Protein AF-A0A2P6U427-F1 (afdb_monomer)

Structure (mmCIF, N/CA/C/O backbone):
data_AF-A0A2P6U427-F1
#
_entry.id   AF-A0A2P6U427-F1
#
loop_
_atom_site.group_PDB
_atom_site.id
_atom_site.type_symbol
_atom_site.label_atom_id
_atom_site.label_alt_id
_atom_site.label_comp_id
_atom_site.label_asym_id
_atom_site.label_entity_id
_atom_site.label_seq_id
_atom_site.pdbx_PDB_ins_code
_atom_site.Cartn_x
_atom_site.Cartn_y
_atom_site.Cartn_z
_atom_site.occupancy
_atom_site.B_iso_or_equiv
_atom_site.auth_seq_id
_atom_site.auth_comp_id
_atom_site.auth_asym_id
_atom_site.auth_atom_id
_atom_site.pdbx_PDB_model_num
ATOM 1 N N . MET A 1 1 ? -8.524 10.031 5.051 1.00 82.38 1 MET A N 1
ATOM 2 C CA . MET A 1 1 ? -9.661 9.129 5.360 1.00 82.38 1 MET A CA 1
ATOM 3 C C . MET A 1 1 ? -10.370 9.543 6.639 1.00 82.38 1 MET A C 1
ATOM 5 O O . MET A 1 1 ? -11.547 9.855 6.553 1.00 82.38 1 MET A O 1
ATOM 9 N N . LEU A 1 2 ? -9.660 9.639 7.769 1.00 87.56 2 LEU A N 1
ATOM 10 C CA . LEU A 1 2 ? -10.216 10.045 9.071 1.00 87.56 2 LEU A CA 1
ATOM 11 C C . LEU A 1 2 ? -10.974 11.389 9.068 1.00 87.56 2 LEU A C 1
ATOM 13 O O . LEU A 1 2 ? -11.939 11.556 9.794 1.00 87.56 2 LEU A O 1
ATOM 17 N N . GLN A 1 3 ? -10.566 12.340 8.224 1.00 86.94 3 GLN A N 1
ATOM 18 C CA . GLN A 1 3 ? -11.195 13.666 8.116 1.00 86.94 3 GLN A CA 1
ATOM 19 C C . GLN A 1 3 ? -12.372 13.733 7.124 1.00 86.94 3 GLN A C 1
ATOM 21 O O . GLN A 1 3 ? -12.870 14.820 6.838 1.00 86.94 3 GLN A O 1
ATOM 26 N N . ARG A 1 4 ? -12.793 12.615 6.512 1.00 84.44 4 ARG A N 1
ATOM 27 C CA . ARG A 1 4 ? -13.901 12.662 5.542 1.00 84.44 4 ARG A CA 1
ATOM 28 C C . ARG A 1 4 ? -15.215 12.993 6.266 1.00 84.44 4 ARG A C 1
ATOM 30 O O . ARG A 1 4 ? -15.447 12.417 7.324 1.00 84.44 4 ARG A O 1
ATOM 37 N N . PRO A 1 5 ? -16.114 13.810 5.676 1.00 87.56 5 PRO A N 1
ATOM 38 C CA . PRO A 1 5 ? -17.392 14.163 6.306 1.00 87.56 5 PRO A CA 1
ATOM 39 C C . PRO A 1 5 ? -18.262 12.963 6.694 1.00 87.56 5 PRO A C 1
ATOM 41 O O . PRO A 1 5 ? -19.021 13.040 7.646 1.00 87.56 5 PRO A O 1
ATOM 44 N N . SER A 1 6 ? -18.138 11.848 5.970 1.00 86.56 6 SER A N 1
ATOM 45 C CA . SER A 1 6 ? -18.874 10.614 6.251 1.00 86.56 6 SER A CA 1
ATOM 46 C C . SER A 1 6 ? -18.356 9.834 7.462 1.00 86.56 6 SER A C 1
ATOM 48 O O . SER A 1 6 ? -18.943 8.804 7.761 1.00 86.56 6 SER A O 1
ATOM 50 N N . GLN A 1 7 ? -17.232 10.255 8.066 1.00 87.06 7 GLN A N 1
ATOM 51 C CA . GLN A 1 7 ? -16.579 9.620 9.221 1.00 87.06 7 GLN A CA 1
ATOM 52 C C . GLN A 1 7 ? -16.610 8.082 9.152 1.00 87.06 7 GLN A C 1
ATOM 54 O O . GLN A 1 7 ? -17.212 7.431 10.002 1.00 87.06 7 GLN A O 1
ATOM 59 N N . PRO A 1 8 ? -16.032 7.480 8.093 1.00 92.88 8 PRO A N 1
ATOM 60 C CA . PRO A 1 8 ? -16.139 6.041 7.909 1.00 92.88 8 PRO A CA 1
ATOM 61 C C . PRO A 1 8 ? -15.438 5.305 9.054 1.00 92.88 8 PRO A C 1
ATOM 63 O O . PRO A 1 8 ? -14.354 5.716 9.470 1.00 92.88 8 PRO A O 1
ATOM 66 N N . THR A 1 9 ? -16.003 4.181 9.495 1.00 92.00 9 THR A N 1
ATOM 67 C CA . THR A 1 9 ? -15.284 3.215 10.332 1.00 92.00 9 THR A CA 1
ATOM 68 C C . THR A 1 9 ? -14.063 2.710 9.570 1.00 92.00 9 THR A C 1
ATOM 70 O O . THR A 1 9 ? -14.159 2.345 8.395 1.00 92.00 9 THR A O 1
ATOM 73 N N . LEU A 1 10 ? -12.905 2.714 10.224 1.00 94.81 10 LEU A N 1
ATOM 74 C CA . LEU A 1 10 ? -11.641 2.288 9.635 1.00 94.81 10 LEU A CA 1
ATOM 75 C C . LEU A 1 10 ? -11.067 1.112 10.421 1.00 94.81 10 LEU A C 1
ATOM 77 O O . LEU A 1 10 ? -11.170 1.057 11.640 1.00 94.81 10 LEU A O 1
ATOM 81 N N . LEU A 1 11 ? -10.415 0.209 9.698 1.00 96.38 11 LEU A N 1
ATOM 82 C CA . LEU A 1 11 ? -9.612 -0.878 10.237 1.00 96.38 11 LEU A CA 1
ATOM 83 C C . LEU A 1 11 ? -8.329 -0.964 9.412 1.00 96.38 11 LEU A C 1
ATOM 85 O O . LEU A 1 11 ? -8.349 -0.803 8.188 1.00 96.38 11 LEU A O 1
ATOM 89 N N . LEU A 1 12 ? -7.209 -1.192 10.087 1.00 96.31 12 LEU A N 1
ATOM 90 C CA . LEU A 1 12 ? -5.906 -1.326 9.461 1.00 96.31 12 LEU A CA 1
ATOM 91 C C . LEU A 1 12 ? -5.550 -2.807 9.315 1.00 96.31 12 LEU A C 1
ATOM 93 O O . LEU A 1 12 ? -5.206 -3.472 10.289 1.00 96.31 12 LEU A O 1
ATOM 97 N N . LEU A 1 13 ? -5.606 -3.315 8.082 1.00 96.25 13 LEU A N 1
ATOM 98 C CA . LEU A 1 13 ? -5.106 -4.646 7.746 1.00 96.25 13 LEU A CA 1
ATOM 99 C C . LEU A 1 13 ? -3.624 -4.570 7.371 1.00 96.25 13 LEU A C 1
ATOM 101 O O . LEU A 1 13 ? -3.254 -3.993 6.347 1.00 96.25 13 LEU A O 1
ATOM 105 N N . GLN A 1 14 ? -2.782 -5.206 8.174 1.00 94.12 14 GLN A N 1
ATOM 106 C CA . GLN A 1 14 ? -1.357 -5.342 7.917 1.00 94.12 14 GLN A CA 1
ATOM 107 C C . GLN A 1 14 ? -1.090 -6.628 7.145 1.00 94.12 14 GLN A C 1
ATOM 109 O O . GLN A 1 14 ? -1.181 -7.744 7.665 1.00 94.12 14 GLN A O 1
ATOM 114 N N . TYR A 1 15 ? -0.780 -6.447 5.867 1.00 92.50 15 TYR A N 1
ATOM 115 C CA . TYR A 1 15 ? -0.395 -7.529 4.981 1.00 92.50 15 TYR A CA 1
ATOM 116 C C . TYR A 1 15 ? 1.073 -7.910 5.185 1.00 92.50 15 TYR A C 1
ATOM 118 O O . TYR A 1 15 ? 1.927 -7.039 5.344 1.00 92.50 15 TYR A O 1
ATOM 126 N N . TYR A 1 16 ? 1.363 -9.208 5.128 1.00 89.62 16 TYR A N 1
ATOM 127 C CA . TYR A 1 16 ? 2.701 -9.748 5.313 1.00 89.62 16 TYR A CA 1
ATOM 128 C C . TYR A 1 16 ? 3.166 -10.433 4.023 1.00 89.62 16 TYR A C 1
ATOM 130 O O . TYR A 1 16 ? 2.590 -11.452 3.662 1.00 89.62 16 TYR A O 1
ATOM 138 N N . PRO A 1 17 ? 4.161 -9.898 3.296 1.00 88.00 17 PRO A N 1
ATOM 139 C CA . PRO A 1 17 ? 4.656 -10.524 2.076 1.00 88.00 17 PRO A CA 1
ATOM 140 C C . PRO A 1 17 ? 5.857 -11.438 2.371 1.00 88.00 17 PRO A C 1
ATOM 142 O O . PRO A 1 17 ? 7.004 -11.000 2.273 1.00 88.00 17 PRO A O 1
ATOM 145 N N . TRP A 1 18 ? 5.609 -12.717 2.693 1.00 89.12 18 TRP A N 1
ATOM 146 C CA . TRP A 1 18 ? 6.637 -13.699 3.109 1.00 89.12 18 TRP A CA 1
ATOM 147 C C . TRP A 1 18 ? 7.922 -13.642 2.270 1.00 89.12 18 TRP A C 1
ATOM 149 O O . TRP A 1 18 ? 9.020 -13.484 2.800 1.00 89.12 18 TRP A O 1
ATOM 159 N N . MET A 1 19 ? 7.785 -13.684 0.943 1.00 86.81 19 MET A N 1
ATOM 160 C CA . MET A 1 19 ? 8.907 -13.749 -0.002 1.00 86.81 19 MET A CA 1
ATOM 161 C C . MET A 1 19 ? 9.577 -12.386 -0.284 1.00 86.81 19 MET A C 1
ATOM 163 O O . MET A 1 19 ? 10.552 -12.327 -1.043 1.00 86.81 19 MET A O 1
ATOM 167 N N . ARG A 1 20 ? 9.061 -11.291 0.297 1.00 83.12 20 ARG A N 1
ATOM 168 C CA . ARG A 1 20 ? 9.630 -9.930 0.228 1.00 83.12 20 ARG A CA 1
ATOM 169 C C . ARG A 1 20 ? 10.223 -9.410 1.527 1.00 83.12 20 ARG A C 1
ATOM 171 O O . ARG A 1 20 ? 10.813 -8.331 1.503 1.00 83.12 20 ARG A O 1
ATOM 178 N N . SER A 1 21 ? 10.112 -10.178 2.604 1.00 79.81 21 SER A N 1
ATOM 179 C CA . SER A 1 21 ? 10.850 -9.920 3.836 1.00 79.81 21 SER A CA 1
ATOM 180 C C . SER A 1 21 ? 12.358 -9.748 3.550 1.00 79.81 21 SER A C 1
ATOM 182 O O . SER A 1 21 ? 12.855 -10.080 2.471 1.00 79.81 21 SER A O 1
ATOM 184 N N . PHE A 1 22 ? 13.119 -9.173 4.481 1.00 69.94 22 PHE A N 1
ATOM 185 C CA . PHE A 1 22 ? 14.555 -8.916 4.304 1.00 69.94 22 PHE A CA 1
ATOM 186 C C . PHE A 1 22 ? 15.401 -9.702 5.306 1.00 69.94 22 PHE A C 1
ATOM 188 O O . PHE A 1 22 ? 14.977 -9.929 6.433 1.00 69.94 22 PHE A O 1
ATOM 195 N N . GLY A 1 23 ? 16.635 -10.040 4.917 1.00 69.19 23 GLY A N 1
ATOM 196 C CA . GLY A 1 23 ? 17.594 -10.731 5.784 1.00 69.19 23 GLY A CA 1
ATOM 197 C C . GLY A 1 23 ? 17.270 -12.215 5.960 1.00 69.19 23 GLY A C 1
ATOM 198 O O . GLY A 1 23 ? 16.842 -12.880 5.018 1.00 69.19 23 GLY A O 1
ATOM 199 N N . ASP A 1 24 ? 17.452 -12.715 7.178 1.00 63.75 24 ASP A N 1
ATOM 200 C CA . ASP A 1 24 ? 16.950 -14.018 7.643 1.00 63.75 24 ASP A CA 1
ATOM 201 C C . ASP A 1 24 ? 15.409 -14.110 7.593 1.00 63.75 24 ASP A C 1
ATOM 203 O O . ASP A 1 24 ? 14.839 -15.203 7.544 1.00 63.75 24 ASP A O 1
ATOM 207 N N . GLY A 1 25 ? 14.758 -12.948 7.453 1.00 61.91 25 GLY A N 1
ATOM 208 C CA . GLY A 1 25 ? 13.401 -12.734 6.959 1.00 61.91 25 GLY A CA 1
ATOM 209 C C . GLY A 1 25 ? 12.952 -13.727 5.907 1.00 61.91 25 GLY A C 1
ATOM 210 O O . GLY A 1 25 ? 11.861 -14.272 5.949 1.00 61.91 25 GLY A O 1
ATOM 211 N N . VAL A 1 26 ? 13.840 -13.996 4.969 1.00 61.84 26 VAL A N 1
ATOM 212 C CA . VAL A 1 26 ? 13.485 -14.573 3.680 1.00 61.84 26 VAL A CA 1
ATOM 213 C C . VAL A 1 26 ? 13.384 -16.086 3.699 1.00 61.84 26 VAL A C 1
ATOM 215 O O . VAL A 1 26 ? 12.665 -16.675 2.892 1.00 61.84 26 VAL A O 1
ATOM 218 N N . THR A 1 27 ? 14.116 -16.716 4.609 1.00 66.62 27 THR A N 1
ATOM 219 C CA . THR A 1 27 ? 14.093 -18.165 4.800 1.00 66.62 27 THR A CA 1
ATOM 220 C C . THR A 1 27 ? 13.243 -18.557 5.999 1.00 66.62 27 THR A C 1
ATOM 222 O O . THR A 1 27 ? 12.735 -19.672 6.023 1.00 66.62 27 THR A O 1
ATOM 225 N N . GLN A 1 28 ? 13.064 -17.657 6.972 1.00 71.38 28 GLN A N 1
ATOM 226 C CA . GLN A 1 28 ? 12.341 -17.950 8.213 1.00 71.38 28 GLN A CA 1
ATOM 227 C C . GLN A 1 28 ? 11.069 -17.121 8.417 1.00 71.38 28 GLN A C 1
ATOM 229 O O . GLN A 1 28 ? 10.328 -17.374 9.360 1.00 71.38 28 GLN A O 1
ATOM 234 N N . GLY A 1 29 ? 10.794 -16.133 7.572 1.00 64.69 29 GLY A N 1
ATOM 235 C CA . GLY A 1 29 ? 9.672 -15.210 7.739 1.00 64.69 29 GLY A CA 1
ATOM 236 C C . GLY A 1 29 ? 9.906 -14.116 8.797 1.00 64.69 29 GLY A C 1
ATOM 237 O O . GLY A 1 29 ? 8.961 -13.633 9.416 1.00 64.69 29 GLY A O 1
ATOM 238 N N . LEU A 1 30 ? 11.145 -13.728 9.083 1.00 65.81 30 LEU A N 1
ATOM 239 C CA . LEU A 1 30 ? 11.477 -12.689 10.078 1.00 65.81 30 LEU A CA 1
ATOM 240 C C . LEU A 1 30 ? 11.119 -11.247 9.639 1.00 65.81 30 LEU A C 1
ATOM 242 O O . LEU A 1 30 ? 10.946 -10.939 8.459 1.00 65.81 30 LEU A O 1
ATOM 246 N N . TYR A 1 31 ? 10.942 -10.371 10.637 1.00 63.31 31 TYR A N 1
ATOM 247 C CA . TYR A 1 31 ? 9.922 -9.304 10.628 1.00 63.31 31 TYR A CA 1
ATOM 248 C C . TYR A 1 31 ? 10.450 -7.862 10.752 1.00 63.31 31 TYR A C 1
ATOM 250 O O . TYR A 1 31 ? 9.719 -6.909 10.501 1.00 63.31 31 TYR A O 1
ATOM 258 N N . TYR A 1 32 ? 11.710 -7.655 11.123 1.00 65.00 32 TYR A N 1
ATOM 259 C CA . TYR A 1 32 ? 12.152 -6.385 11.722 1.00 65.00 32 TYR A CA 1
ATOM 260 C C . TYR A 1 32 ? 12.288 -5.179 10.767 1.00 65.00 32 TYR A C 1
ATOM 262 O O . TYR A 1 32 ? 12.902 -4.184 11.144 1.00 65.00 32 TYR A O 1
ATOM 270 N N . ARG A 1 33 ? 11.781 -5.251 9.529 1.00 64.56 33 ARG A N 1
ATOM 271 C CA . ARG A 1 33 ? 11.972 -4.200 8.510 1.00 64.56 33 ARG A CA 1
ATOM 272 C C . ARG A 1 33 ? 10.707 -3.774 7.759 1.00 64.56 33 ARG A C 1
ATOM 274 O O . ARG A 1 33 ? 10.723 -2.726 7.120 1.00 64.56 33 ARG A O 1
ATOM 281 N N . GLU A 1 34 ? 9.647 -4.576 7.780 1.00 68.38 34 GLU A N 1
ATOM 282 C CA . GLU A 1 34 ? 8.397 -4.209 7.105 1.00 68.38 34 GLU A CA 1
ATOM 283 C C . GLU A 1 34 ? 7.692 -3.083 7.876 1.00 68.38 34 GLU A C 1
ATOM 285 O O . GLU A 1 34 ? 7.813 -3.039 9.103 1.00 68.38 34 GLU A O 1
ATOM 290 N N . PRO A 1 35 ? 6.914 -2.206 7.205 1.00 78.44 35 PRO A N 1
ATOM 291 C CA . PRO A 1 35 ? 6.311 -1.024 7.826 1.00 78.44 35 PRO A CA 1
ATOM 292 C C . PRO A 1 35 ? 5.229 -1.365 8.864 1.00 78.44 35 PRO A C 1
ATOM 294 O O . PRO A 1 35 ? 4.499 -0.489 9.312 1.00 78.44 35 PRO A O 1
ATOM 297 N N . GLU A 1 36 ? 5.053 -2.638 9.215 1.00 86.69 36 GLU A N 1
ATOM 298 C CA . GLU A 1 36 ? 4.051 -3.120 10.158 1.00 86.69 36 GLU A CA 1
ATOM 299 C C . GLU A 1 36 ? 4.222 -2.480 11.542 1.00 86.69 36 GLU A C 1
ATOM 301 O O . GLU A 1 36 ? 3.229 -2.093 12.155 1.00 86.69 36 GLU A O 1
ATOM 306 N N . THR A 1 37 ? 5.458 -2.292 12.019 1.00 87.38 37 THR A N 1
ATOM 307 C CA . THR A 1 37 ? 5.698 -1.621 13.310 1.00 87.38 37 THR A CA 1
ATOM 308 C C . THR A 1 37 ? 5.213 -0.175 13.250 1.00 87.38 37 THR A C 1
ATOM 310 O O . THR A 1 37 ? 4.423 0.256 14.087 1.00 87.38 37 THR A O 1
ATOM 313 N N . GLU A 1 38 ? 5.621 0.564 12.222 1.00 89.69 38 GLU A N 1
ATOM 314 C CA . GLU A 1 38 ? 5.246 1.959 12.012 1.00 89.69 38 GLU A CA 1
ATOM 315 C C . GLU A 1 38 ? 3.735 2.109 11.810 1.00 89.69 38 GLU A C 1
ATOM 317 O O . GLU A 1 38 ? 3.115 2.999 12.388 1.00 89.69 38 GLU A O 1
ATOM 322 N N . MET A 1 39 ? 3.121 1.214 11.036 1.00 91.81 39 MET A N 1
ATOM 323 C CA . MET A 1 39 ? 1.678 1.192 10.814 1.00 91.81 39 MET A CA 1
ATOM 324 C C . MET A 1 39 ? 0.909 0.823 12.089 1.00 91.81 39 MET A C 1
ATOM 326 O O . MET A 1 39 ? -0.161 1.377 12.318 1.00 91.81 39 MET A O 1
ATOM 330 N N . THR A 1 40 ? 1.442 -0.053 12.947 1.00 93.56 40 THR A N 1
ATOM 331 C CA . THR A 1 40 ? 0.846 -0.357 14.261 1.00 93.56 40 THR A CA 1
ATOM 332 C C . THR A 1 40 ? 0.857 0.877 15.152 1.00 93.56 40 THR A C 1
ATOM 334 O O . THR A 1 40 ? -0.163 1.202 15.751 1.00 93.56 40 THR A O 1
ATOM 337 N N . VAL A 1 41 ? 1.980 1.600 15.194 1.00 94.81 41 VAL A N 1
ATOM 338 C CA . VAL A 1 41 ? 2.099 2.847 15.961 1.00 94.81 41 VAL A CA 1
ATOM 339 C C . VAL A 1 41 ? 1.120 3.903 15.441 1.00 94.81 41 VAL A C 1
ATOM 341 O O . VAL A 1 41 ? 0.445 4.547 16.239 1.00 94.81 41 VAL A O 1
ATOM 344 N N . ILE A 1 42 ? 0.973 4.043 14.118 1.00 94.00 42 ILE A N 1
ATOM 345 C CA . ILE A 1 42 ? -0.050 4.918 13.517 1.00 94.00 42 ILE A CA 1
ATOM 346 C C . ILE A 1 42 ? -1.455 4.485 13.939 1.00 94.00 42 ILE A C 1
ATOM 348 O O . ILE A 1 42 ? -2.268 5.335 14.294 1.00 94.00 42 ILE A O 1
ATOM 352 N N . GLY A 1 43 ? -1.741 3.181 13.900 1.00 95.31 43 GLY A N 1
ATOM 353 C CA . GLY A 1 43 ? -3.027 2.636 14.322 1.00 95.31 43 GLY A CA 1
ATOM 354 C C . GLY A 1 43 ? -3.343 3.002 15.769 1.00 95.31 43 GLY A C 1
ATOM 355 O O . GLY A 1 43 ? -4.376 3.602 16.028 1.00 95.31 43 GLY A O 1
ATOM 356 N N . GLN A 1 44 ? -2.407 2.762 16.686 1.00 95.75 44 GLN A N 1
ATOM 357 C CA . GLN A 1 44 ? -2.539 3.127 18.099 1.00 95.75 44 GLN A CA 1
ATOM 358 C C . GLN A 1 44 ? -2.716 4.635 18.307 1.00 95.75 44 GLN A C 1
ATOM 360 O O . GLN A 1 44 ? -3.544 5.055 19.107 1.00 95.75 44 GLN A O 1
ATOM 365 N N . TYR A 1 45 ? -1.958 5.461 17.581 1.00 95.69 45 TYR A N 1
ATOM 366 C CA . TYR A 1 45 ? -2.024 6.916 17.715 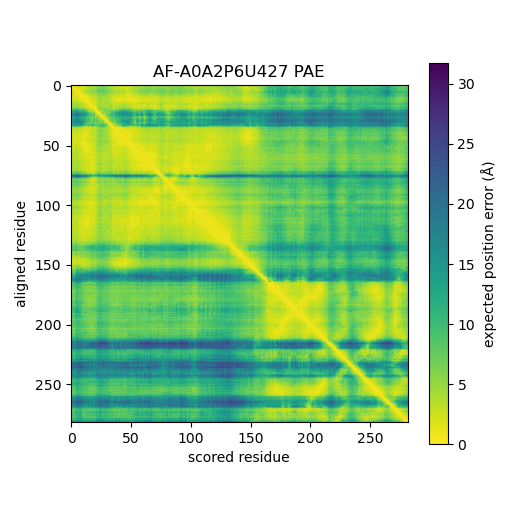1.00 95.69 45 TYR A CA 1
ATOM 367 C C . TYR A 1 45 ? -3.398 7.489 17.336 1.00 95.69 45 TYR A C 1
ATOM 369 O O . TYR A 1 45 ? -3.854 8.451 17.949 1.00 95.69 45 TYR A O 1
ATOM 377 N N . TYR A 1 46 ? -4.050 6.907 16.327 1.00 94.94 46 TYR A N 1
ATOM 378 C CA . TYR A 1 46 ? -5.378 7.315 15.858 1.00 94.94 46 TYR A CA 1
ATOM 379 C C . TYR A 1 46 ? -6.517 6.436 16.389 1.00 94.94 46 TYR A C 1
ATOM 381 O O . TYR A 1 46 ? -7.627 6.537 15.870 1.00 94.94 46 TYR A O 1
ATOM 389 N N . ASP A 1 47 ? -6.237 5.591 17.384 1.00 93.50 47 ASP A N 1
ATOM 390 C CA . ASP A 1 47 ? -7.187 4.648 17.985 1.00 93.50 47 ASP A CA 1
ATOM 391 C C . ASP A 1 47 ? -7.921 3.771 16.950 1.00 93.50 47 ASP A C 1
ATOM 393 O O . ASP A 1 47 ? -9.139 3.606 16.948 1.00 93.50 47 ASP A O 1
ATOM 397 N N . LEU A 1 48 ? -7.158 3.246 15.990 1.00 95.50 48 LEU A N 1
ATOM 398 C CA . LEU A 1 48 ? -7.654 2.370 14.937 1.00 95.50 48 LEU A CA 1
ATOM 399 C C . LEU A 1 48 ? -7.439 0.901 15.306 1.00 95.50 48 LEU A C 1
ATOM 401 O O . LEU A 1 48 ? -6.309 0.523 15.632 1.00 95.50 48 LEU A O 1
ATOM 405 N N . PRO A 1 49 ? -8.454 0.036 15.130 1.00 96.12 49 PRO A N 1
ATOM 406 C CA . PRO A 1 49 ? -8.259 -1.404 15.164 1.00 96.12 49 PRO A CA 1
ATOM 407 C C . PRO A 1 49 ? -7.224 -1.836 14.121 1.00 96.12 49 PRO A C 1
ATOM 409 O O . PRO A 1 49 ? -7.318 -1.480 12.940 1.00 96.12 49 PRO A O 1
ATOM 412 N N . VAL A 1 50 ? -6.244 -2.626 14.556 1.00 96.81 50 VAL A N 1
ATOM 413 C CA . VAL A 1 50 ? -5.176 -3.163 13.708 1.00 96.81 50 VAL A CA 1
ATOM 414 C C . VAL A 1 50 ? -5.224 -4.681 13.747 1.00 96.81 50 VAL A C 1
ATOM 416 O O . VAL A 1 50 ? -5.197 -5.280 14.819 1.00 96.81 50 VAL A O 1
ATOM 419 N N . VAL A 1 51 ? -5.242 -5.307 12.575 1.00 97.00 51 VAL A N 1
ATOM 420 C CA . VAL A 1 51 ? -5.110 -6.759 12.435 1.00 97.00 51 VAL A CA 1
ATOM 421 C C . VAL A 1 51 ? -3.935 -7.093 11.532 1.00 97.00 51 VAL A C 1
ATOM 423 O O . VAL A 1 51 ? -3.673 -6.395 10.552 1.00 97.00 51 VAL A O 1
ATOM 426 N N . SER A 1 52 ? -3.221 -8.170 11.853 1.00 94.94 52 SER A N 1
ATOM 427 C CA . SER A 1 52 ? -1.981 -8.543 11.173 1.00 94.94 52 SER A CA 1
ATOM 428 C C . SER A 1 52 ? -2.033 -9.972 10.657 1.00 94.94 52 SER A C 1
ATOM 430 O O . SER A 1 52 ? -2.214 -10.919 11.426 1.00 94.94 52 SER A O 1
ATOM 432 N N . VAL A 1 53 ? -1.823 -10.131 9.345 1.00 94.50 53 VAL A N 1
ATOM 433 C CA . VAL A 1 53 ? -1.679 -11.450 8.709 1.00 94.50 53 VAL A CA 1
ATOM 434 C C . VAL A 1 53 ? -0.516 -12.204 9.337 1.00 94.50 53 VAL A C 1
ATOM 436 O O . VAL A 1 53 ? -0.613 -13.405 9.565 1.00 94.50 53 VAL A O 1
ATOM 439 N N . ARG A 1 54 ? 0.573 -11.507 9.675 1.00 90.31 54 ARG A N 1
ATOM 440 C CA . ARG A 1 54 ? 1.715 -12.120 10.349 1.00 90.31 54 ARG A CA 1
ATOM 441 C C . ARG A 1 54 ? 1.306 -12.669 11.712 1.00 90.31 54 ARG A C 1
ATOM 443 O O . ARG A 1 54 ? 1.547 -13.840 11.982 1.00 90.31 54 ARG A O 1
ATOM 450 N N . ALA A 1 55 ? 0.670 -11.855 12.553 1.00 92.19 55 ALA A N 1
ATOM 451 C CA . ALA A 1 55 ? 0.258 -12.297 13.884 1.00 92.19 55 ALA A CA 1
ATOM 452 C C . ALA A 1 55 ? -0.691 -13.509 13.824 1.00 92.19 55 ALA A C 1
ATOM 454 O O . ALA A 1 55 ? -0.558 -14.430 14.627 1.00 92.19 55 ALA A O 1
ATOM 455 N N . ALA A 1 56 ? -1.602 -13.529 12.848 1.00 95.31 56 ALA A N 1
ATOM 456 C CA . ALA A 1 56 ? -2.602 -14.582 12.706 1.00 95.31 56 ALA A CA 1
ATOM 457 C C . ALA A 1 56 ? -2.074 -15.863 12.035 1.00 95.31 56 ALA A C 1
ATOM 459 O O . ALA A 1 56 ? -2.442 -16.964 12.434 1.00 95.31 56 ALA A O 1
ATOM 460 N N . ALA A 1 57 ? -1.230 -15.737 11.008 1.00 94.81 57 ALA A N 1
ATOM 461 C CA . ALA A 1 57 ? -0.943 -16.829 10.078 1.00 94.81 57 ALA A CA 1
ATOM 462 C C . ALA A 1 57 ? 0.542 -17.197 9.961 1.00 94.81 57 ALA A C 1
ATOM 464 O O . ALA A 1 57 ? 0.844 -18.243 9.392 1.00 94.81 57 ALA A O 1
ATOM 465 N N . TRP A 1 58 ? 1.480 -16.412 10.510 1.00 92.00 58 TRP A N 1
ATOM 466 C CA . TRP A 1 58 ? 2.918 -16.666 10.331 1.00 92.00 58 TRP A CA 1
ATOM 467 C C . TRP A 1 58 ? 3.330 -18.074 10.757 1.00 92.00 58 TRP A C 1
ATOM 469 O O . TRP A 1 58 ? 4.040 -18.744 10.017 1.00 92.00 58 TRP A O 1
ATOM 479 N N . ARG A 1 59 ? 2.845 -18.555 11.911 1.00 92.94 59 ARG A N 1
ATOM 480 C CA . ARG A 1 59 ? 3.180 -19.904 12.399 1.00 92.94 59 ARG A CA 1
ATOM 481 C C . ARG A 1 59 ? 2.675 -20.984 11.444 1.00 92.94 59 ARG A C 1
ATOM 483 O O . ARG A 1 59 ? 3.379 -21.949 11.200 1.00 92.94 59 ARG A O 1
ATOM 490 N N . LEU A 1 60 ? 1.484 -20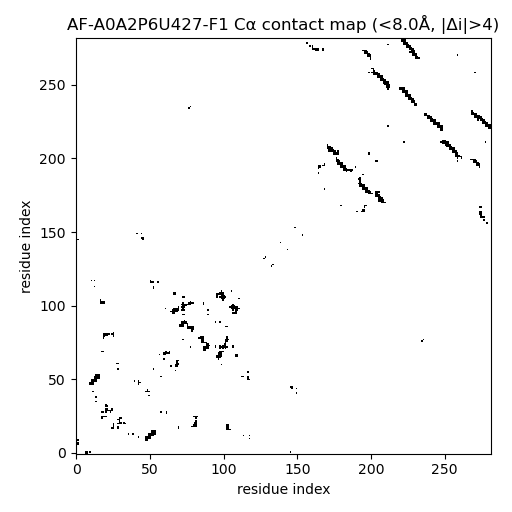.799 10.878 1.00 95.88 60 LEU A N 1
ATOM 491 C CA . LEU A 1 60 ? 0.903 -21.736 9.916 1.00 95.88 60 LEU A CA 1
ATOM 492 C C . LEU A 1 60 ? 1.708 -21.758 8.611 1.00 95.88 60 LEU A C 1
ATOM 494 O O . LEU A 1 60 ? 1.941 -22.828 8.056 1.00 95.88 60 LEU A O 1
ATOM 498 N N . MET A 1 61 ? 2.174 -20.588 8.159 1.00 94.38 61 MET A N 1
ATOM 499 C CA . MET A 1 61 ? 3.057 -20.485 6.994 1.00 94.38 61 MET A CA 1
ATOM 500 C C . MET A 1 61 ? 4.422 -21.123 7.254 1.00 94.38 61 MET A C 1
ATOM 502 O O . MET A 1 61 ? 4.921 -21.862 6.410 1.00 94.38 61 MET A O 1
ATOM 506 N N . HIS A 1 62 ? 5.004 -20.862 8.427 1.00 92.06 62 HIS A N 1
ATOM 507 C CA . HIS A 1 62 ? 6.303 -21.391 8.837 1.00 92.06 62 HIS A CA 1
ATOM 508 C C . HIS A 1 62 ? 6.306 -22.923 8.909 1.00 92.06 62 HIS A C 1
ATOM 510 O O . HIS A 1 62 ? 7.238 -23.555 8.426 1.00 92.06 62 HIS A O 1
ATOM 516 N N . GLU A 1 63 ? 5.239 -23.516 9.448 1.00 95.06 63 GLU A N 1
ATOM 517 C CA . GLU A 1 63 ? 5.072 -24.973 9.540 1.00 95.06 63 GLU A CA 1
ATOM 518 C C . GLU A 1 63 ? 4.580 -25.617 8.227 1.00 95.06 63 GLU A C 1
ATOM 520 O O . GLU A 1 63 ? 4.408 -26.832 8.159 1.00 95.06 63 GLU A O 1
ATOM 525 N N . GLY A 1 64 ? 4.328 -24.829 7.173 1.00 95.00 64 GLY A N 1
ATOM 526 C CA . GLY A 1 64 ? 3.901 -25.347 5.870 1.00 95.00 64 GLY A CA 1
ATOM 527 C C . GLY A 1 64 ? 2.522 -26.017 5.880 1.00 95.00 64 GLY A C 1
ATOM 528 O O . GLY A 1 64 ? 2.298 -26.972 5.134 1.00 95.00 64 GLY A O 1
ATOM 529 N N . ILE A 1 65 ? 1.599 -25.532 6.716 1.00 97.69 65 ILE A N 1
ATOM 530 C CA . ILE A 1 65 ? 0.229 -26.055 6.799 1.00 97.69 65 ILE A CA 1
ATOM 531 C C . ILE A 1 65 ? -0.501 -25.833 5.468 1.00 97.69 65 ILE A C 1
ATOM 533 O O . ILE A 1 65 ? -0.375 -24.772 4.852 1.00 97.69 65 ILE A O 1
ATOM 537 N N . ASP A 1 66 ? -1.289 -26.816 5.025 1.00 96.56 66 ASP A N 1
ATOM 538 C CA . ASP A 1 66 ? -2.105 -26.699 3.812 1.00 96.56 66 ASP A CA 1
ATOM 539 C C . ASP A 1 66 ? -3.011 -25.455 3.866 1.00 96.56 66 ASP A C 1
ATOM 541 O O . ASP A 1 66 ? -3.683 -25.183 4.861 1.00 96.56 66 ASP A O 1
ATOM 545 N N . GLY A 1 67 ? -2.997 -24.673 2.786 1.00 94.81 67 GLY A N 1
ATOM 546 C CA . GLY A 1 67 ? -3.665 -23.370 2.674 1.00 94.81 67 GLY A CA 1
ATOM 547 C C . GLY A 1 67 ? -2.798 -22.190 3.127 1.00 94.81 67 GLY A C 1
ATOM 548 O O . GLY A 1 67 ? -3.100 -21.040 2.806 1.00 94.81 67 GLY A O 1
ATOM 549 N N . PHE A 1 68 ? -1.696 -22.465 3.828 1.00 96.69 68 PHE A N 1
ATOM 550 C CA . PHE A 1 68 ? -0.758 -21.474 4.350 1.00 96.69 68 PHE A CA 1
ATOM 551 C C . PHE A 1 68 ? 0.664 -21.638 3.806 1.00 96.69 68 PHE A C 1
ATOM 553 O O . PHE A 1 68 ? 1.520 -20.818 4.130 1.00 96.69 68 PHE A O 1
ATOM 560 N N . LYS A 1 69 ? 0.944 -22.635 2.957 1.00 95.75 69 LYS A N 1
ATOM 561 C CA . LYS A 1 69 ? 2.288 -22.831 2.394 1.00 95.75 69 LYS A CA 1
ATOM 562 C C . LYS A 1 69 ? 2.776 -21.564 1.688 1.00 95.75 69 LYS A C 1
ATOM 564 O O . LYS A 1 69 ? 2.018 -20.887 0.988 1.00 95.75 69 LYS A O 1
ATOM 569 N N . ALA A 1 70 ? 4.052 -21.244 1.876 1.00 93.81 70 ALA A N 1
ATOM 570 C CA . ALA A 1 70 ? 4.669 -20.006 1.394 1.00 93.81 70 ALA A CA 1
ATOM 571 C C . ALA A 1 70 ? 6.004 -20.241 0.664 1.00 93.81 70 ALA A C 1
ATOM 573 O O . ALA A 1 70 ? 6.735 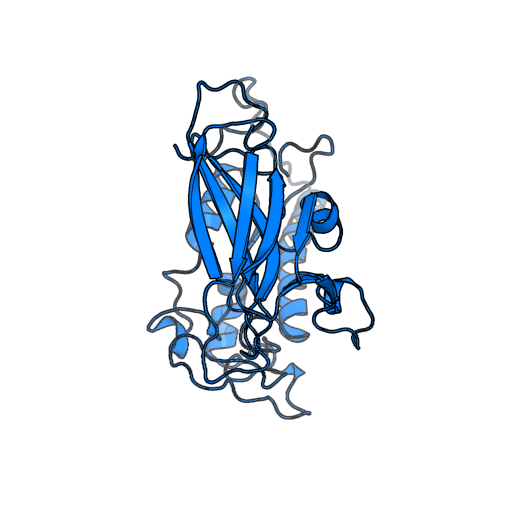-19.293 0.387 1.00 93.81 70 ALA A O 1
ATOM 574 N N . ASP A 1 71 ? 6.336 -21.495 0.356 1.00 92.31 71 ASP A N 1
ATOM 575 C CA . ASP A 1 71 ? 7.540 -21.901 -0.377 1.00 92.31 71 ASP A CA 1
ATOM 576 C C . ASP A 1 71 ? 7.351 -21.894 -1.905 1.00 92.31 71 ASP A C 1
ATOM 578 O O . ASP A 1 71 ? 8.333 -21.784 -2.640 1.00 92.31 71 ASP A O 1
ATOM 582 N N . LYS A 1 72 ? 6.102 -21.934 -2.390 1.00 94.12 72 LYS A N 1
ATOM 583 C CA . LYS A 1 72 ? 5.733 -21.782 -3.808 1.00 94.12 72 LYS A CA 1
ATOM 584 C C . LYS A 1 72 ? 4.656 -20.708 -3.982 1.00 94.12 72 LYS A C 1
ATOM 586 O O . LYS A 1 72 ? 4.010 -20.293 -3.021 1.00 94.12 72 LYS A O 1
ATOM 591 N N . GLY A 1 73 ? 4.465 -20.260 -5.221 1.00 91.31 73 GLY A N 1
ATOM 592 C CA . GLY A 1 73 ? 3.340 -19.410 -5.617 1.00 91.31 73 GLY A CA 1
ATOM 593 C C . GLY A 1 73 ? 2.429 -20.115 -6.621 1.00 91.31 73 GLY A C 1
ATOM 594 O O . GLY A 1 73 ? 2.888 -20.956 -7.396 1.00 91.31 73 GLY A O 1
ATOM 595 N N . ALA A 1 74 ? 1.147 -19.742 -6.666 1.00 88.00 74 ALA A N 1
ATOM 596 C CA . ALA A 1 74 ? 0.214 -20.252 -7.684 1.00 88.00 74 ALA A CA 1
ATOM 597 C C . ALA A 1 74 ? 0.676 -19.971 -9.135 1.00 88.00 74 ALA A C 1
ATOM 599 O O . ALA A 1 74 ? 0.329 -20.693 -10.073 1.00 88.00 74 ALA A O 1
ATOM 600 N N . HIS A 1 75 ? 1.463 -18.911 -9.332 1.00 84.19 75 HIS A N 1
ATOM 601 C CA . HIS A 1 75 ? 1.974 -18.440 -10.614 1.00 84.19 75 HIS A CA 1
ATOM 602 C C . HIS A 1 75 ? 3.497 -18.201 -10.539 1.00 84.19 75 HIS A C 1
ATOM 604 O O . HIS A 1 75 ? 4.001 -17.567 -9.613 1.00 84.19 75 HIS A O 1
ATOM 610 N N . SER A 1 76 ? 4.248 -18.664 -11.548 1.00 65.50 76 SER A N 1
ATOM 611 C CA . SER A 1 76 ? 5.729 -18.668 -11.608 1.00 65.50 76 SER A CA 1
ATOM 612 C C . SER A 1 76 ? 6.385 -17.330 -11.964 1.00 65.50 76 SER A C 1
ATOM 614 O O . SER A 1 76 ? 7.427 -17.277 -12.614 1.00 65.50 76 SER A O 1
ATOM 616 N N . ILE A 1 77 ? 5.799 -16.213 -11.551 1.00 71.69 77 ILE A N 1
ATOM 617 C CA . ILE A 1 77 ? 6.266 -14.879 -11.960 1.00 71.69 77 ILE A CA 1
ATOM 618 C C . ILE A 1 77 ? 6.932 -14.110 -10.820 1.00 71.69 77 ILE A C 1
ATOM 620 O O . ILE A 1 77 ? 6.956 -12.884 -10.843 1.00 71.69 77 ILE A O 1
ATOM 624 N N . GLY A 1 78 ? 7.432 -14.828 -9.810 1.00 80.25 78 GLY A N 1
ATOM 625 C CA . GLY A 1 78 ? 7.985 -14.288 -8.572 1.00 80.25 78 GLY A CA 1
ATOM 626 C C . GLY A 1 78 ? 9.499 -14.486 -8.424 1.00 80.25 78 GLY A C 1
ATOM 627 O O . GLY A 1 78 ? 10.021 -15.562 -8.708 1.00 80.25 78 GLY A O 1
ATOM 628 N N . LEU A 1 79 ? 10.197 -13.468 -7.909 1.00 84.69 79 LEU A N 1
ATOM 629 C CA . LEU A 1 79 ? 11.520 -13.621 -7.313 1.00 84.69 79 LEU A CA 1
ATOM 630 C C . LEU A 1 79 ? 11.359 -13.533 -5.808 1.00 84.69 79 LEU A C 1
ATOM 632 O O . LEU A 1 79 ? 10.644 -12.662 -5.308 1.00 84.69 79 LEU A O 1
ATOM 636 N N . ASN A 1 80 ? 12.076 -14.388 -5.103 1.00 83.94 80 ASN A N 1
ATOM 637 C CA . ASN A 1 80 ? 12.302 -14.229 -3.686 1.00 83.94 80 ASN A CA 1
ATOM 638 C C . ASN A 1 80 ? 13.302 -13.069 -3.491 1.00 83.94 80 ASN A C 1
ATOM 640 O O . ASN A 1 80 ? 14.373 -13.033 -4.102 1.00 83.94 80 ASN A O 1
ATOM 644 N N . TRP A 1 81 ? 12.947 -12.061 -2.690 1.00 80.69 81 TRP A N 1
ATOM 645 C CA . TRP A 1 81 ? 13.731 -10.825 -2.620 1.00 80.69 81 TRP A CA 1
ATOM 646 C C . TRP A 1 81 ? 15.010 -10.931 -1.798 1.00 80.69 81 TRP A C 1
ATOM 648 O O . TRP A 1 81 ? 15.919 -10.134 -2.062 1.00 80.69 81 TRP A O 1
ATOM 658 N N . GLY A 1 82 ? 15.127 -11.880 -0.867 1.00 77.06 82 GLY A N 1
ATOM 659 C CA . GLY A 1 82 ? 16.361 -12.025 -0.089 1.00 77.06 82 GLY A CA 1
ATOM 660 C C . GLY A 1 82 ? 17.451 -12.772 -0.813 1.00 77.06 82 GLY A C 1
ATOM 661 O O . GLY A 1 82 ? 18.599 -12.352 -0.748 1.00 77.06 82 GLY A O 1
ATOM 662 N N . ASN A 1 83 ? 17.103 -13.847 -1.518 1.00 83.31 83 ASN A N 1
ATOM 663 C CA . ASN A 1 83 ? 18.092 -14.686 -2.199 1.00 83.31 83 ASN A CA 1
ATOM 664 C C . ASN A 1 83 ? 18.102 -14.499 -3.727 1.00 83.31 83 ASN A C 1
ATOM 666 O O . ASN A 1 83 ? 18.958 -15.065 -4.400 1.00 83.31 83 ASN A O 1
ATOM 670 N N . LYS A 1 84 ? 17.165 -13.713 -4.278 1.00 84.81 84 LYS A N 1
ATOM 671 C CA . LYS A 1 84 ? 16.988 -13.482 -5.722 1.00 84.81 84 LYS A CA 1
ATOM 672 C C . LYS A 1 84 ? 16.707 -14.755 -6.530 1.00 84.81 84 LYS A C 1
ATOM 674 O O . LYS A 1 84 ? 16.857 -14.732 -7.750 1.00 84.81 84 LYS A O 1
ATOM 679 N N . SER A 1 85 ? 16.282 -15.844 -5.889 1.00 87.50 85 SER A N 1
ATOM 680 C CA . SER A 1 85 ? 15.882 -17.066 -6.584 1.00 87.50 85 SER A CA 1
ATOM 681 C C . SER A 1 85 ? 14.484 -16.923 -7.177 1.00 87.50 85 SER A C 1
ATOM 683 O O . SER A 1 85 ? 13.652 -16.159 -6.683 1.00 87.50 85 SER A O 1
ATOM 685 N N . ILE A 1 86 ? 14.207 -17.692 -8.227 1.00 90.12 86 ILE A N 1
ATOM 686 C CA . ILE A 1 86 ? 12.847 -17.850 -8.749 1.00 90.12 86 ILE A CA 1
ATOM 687 C C . ILE A 1 86 ? 12.008 -18.560 -7.686 1.00 90.12 86 ILE A C 1
ATOM 689 O O . ILE A 1 86 ? 12.470 -19.517 -7.063 1.00 90.12 86 ILE A O 1
ATOM 693 N N . ILE A 1 87 ? 10.793 -18.069 -7.466 1.00 90.19 87 ILE A N 1
ATOM 694 C CA . ILE A 1 87 ? 9.805 -18.734 -6.620 1.00 90.19 87 ILE A CA 1
ATOM 695 C C . ILE A 1 87 ? 9.230 -19.907 -7.417 1.00 90.19 87 ILE A C 1
ATOM 697 O O . ILE A 1 87 ? 8.712 -19.680 -8.517 1.00 90.19 87 ILE A O 1
ATOM 701 N N . PRO A 1 88 ? 9.316 -21.148 -6.909 1.00 94.12 88 PRO A N 1
ATOM 702 C CA . PRO A 1 88 ? 8.736 -22.293 -7.592 1.00 94.12 88 PRO A CA 1
ATOM 703 C C . PRO A 1 88 ? 7.230 -22.115 -7.806 1.00 94.12 88 PRO A C 1
ATOM 705 O O . PRO A 1 88 ? 6.537 -21.491 -6.999 1.00 94.12 88 PRO A O 1
ATOM 708 N N . GLN A 1 89 ? 6.716 -22.685 -8.893 1.00 95.12 89 GLN A N 1
ATOM 709 C CA . GLN A 1 89 ? 5.278 -22.744 -9.130 1.00 95.12 89 GLN A CA 1
ATOM 710 C C . GLN A 1 89 ? 4.671 -23.931 -8.391 1.00 95.12 89 GLN A C 1
ATOM 712 O O . GLN A 1 89 ? 5.234 -25.025 -8.429 1.00 95.12 89 GLN A O 1
ATOM 717 N N . ALA A 1 90 ? 3.507 -23.732 -7.781 1.00 94.75 90 ALA A N 1
ATOM 718 C CA . ALA A 1 90 ? 2.655 -24.829 -7.348 1.00 94.75 90 ALA A CA 1
ATOM 719 C C . ALA A 1 90 ? 2.184 -25.657 -8.554 1.00 94.75 90 ALA A C 1
ATOM 721 O O . ALA A 1 90 ? 1.918 -25.110 -9.632 1.00 94.75 90 ALA A O 1
ATOM 722 N N . GLU A 1 91 ? 2.062 -26.971 -8.378 1.00 95.69 91 GLU A N 1
ATOM 723 C CA . GLU A 1 91 ? 1.423 -27.812 -9.390 1.00 95.69 91 GLU A CA 1
ATOM 724 C C . GLU A 1 91 ? -0.079 -27.494 -9.473 1.00 95.69 91 GLU A C 1
ATOM 726 O O . GLU A 1 91 ? -0.671 -26.961 -8.534 1.00 95.69 91 GLU A O 1
ATOM 731 N N . ALA A 1 92 ? -0.728 -27.828 -10.594 1.00 93.12 92 ALA A N 1
ATOM 732 C CA . ALA A 1 92 ? -2.126 -27.453 -10.834 1.00 93.12 92 ALA A CA 1
ATOM 733 C C . ALA A 1 92 ? -3.099 -27.940 -9.739 1.00 93.12 92 ALA A C 1
ATOM 735 O O . ALA A 1 92 ? -4.082 -27.261 -9.461 1.00 93.12 92 ALA A O 1
ATOM 736 N N . GLY A 1 93 ? -2.818 -29.084 -9.103 1.00 95.56 93 GLY A N 1
ATOM 737 C CA . GLY A 1 93 ? -3.613 -29.627 -7.995 1.00 95.56 93 GLY A CA 1
ATOM 738 C C . GLY A 1 93 ? -3.227 -29.108 -6.604 1.00 95.56 93 GLY A C 1
ATOM 739 O O . GLY A 1 93 ? -3.881 -29.462 -5.628 1.00 95.56 93 GLY A O 1
ATOM 740 N N . GLU A 1 94 ? -2.178 -28.292 -6.494 1.00 95.50 94 GLU A N 1
ATOM 741 C CA . GLU A 1 94 ? -1.657 -27.802 -5.213 1.00 95.50 94 GLU A CA 1
ATOM 742 C C . GLU A 1 94 ? -1.952 -26.319 -4.969 1.00 95.50 94 GLU A C 1
ATOM 744 O O . GLU A 1 94 ? -1.684 -25.832 -3.878 1.00 95.50 94 GLU A O 1
ATOM 749 N N . VAL A 1 95 ? -2.481 -25.581 -5.952 1.00 94.25 95 VAL A N 1
ATOM 750 C CA . VAL A 1 95 ? -2.628 -24.112 -5.891 1.00 94.25 95 VAL A CA 1
ATOM 751 C C . VAL A 1 95 ? -3.322 -23.632 -4.611 1.00 94.25 95 VAL A C 1
ATOM 753 O O . VAL A 1 95 ? -2.853 -22.682 -3.987 1.00 94.25 95 VAL A O 1
ATOM 756 N N . ASP A 1 96 ? -4.382 -24.316 -4.181 1.00 95.31 96 ASP A N 1
ATOM 757 C CA . ASP A 1 96 ? -5.154 -23.947 -2.986 1.00 95.31 96 ASP A CA 1
ATOM 758 C C . ASP A 1 96 ? -4.427 -24.241 -1.663 1.00 95.31 96 ASP A C 1
ATOM 760 O O . ASP A 1 96 ? -4.882 -23.822 -0.600 1.00 95.31 96 ASP A O 1
ATOM 764 N N . GLN A 1 97 ? -3.286 -24.934 -1.707 1.00 96.81 97 GLN A N 1
ATOM 765 C CA . GLN A 1 97 ? -2.449 -25.186 -0.535 1.00 96.81 97 GLN A CA 1
ATOM 766 C C . GLN A 1 97 ? -1.532 -24.001 -0.203 1.00 96.81 97 GLN A C 1
ATOM 768 O O . GLN A 1 97 ? -0.955 -23.975 0.886 1.00 96.81 97 GLN A O 1
ATOM 773 N N . TYR A 1 98 ? -1.382 -23.043 -1.123 1.00 96.06 98 TYR A N 1
ATOM 774 C CA . TYR A 1 98 ? -0.442 -21.934 -1.006 1.00 96.06 98 TYR A CA 1
ATOM 775 C C . TYR A 1 98 ? -1.142 -20.616 -0.682 1.00 96.06 98 TYR A C 1
ATOM 777 O O . TYR A 1 98 ? -2.171 -20.259 -1.258 1.00 96.06 98 TYR A O 1
ATOM 785 N N . PHE A 1 99 ? -0.530 -19.844 0.215 1.00 96.50 99 PHE A N 1
ATOM 786 C CA . PHE A 1 99 ? -1.058 -18.550 0.630 1.00 96.50 99 PHE A CA 1
ATOM 787 C C . PHE A 1 99 ? -0.932 -17.495 -0.478 1.00 96.50 99 PHE A C 1
ATOM 789 O O . PHE A 1 99 ? -1.809 -16.644 -0.634 1.00 96.50 99 PHE A O 1
ATOM 796 N N . TYR A 1 100 ? 0.151 -17.544 -1.261 1.00 95.19 100 TYR A N 1
ATOM 797 C CA . TYR A 1 100 ? 0.498 -16.518 -2.246 1.00 95.19 100 TYR A CA 1
ATOM 798 C C . TYR A 1 100 ? 0.285 -16.986 -3.689 1.00 95.19 100 TYR A C 1
ATOM 800 O O . TYR A 1 100 ? 0.561 -18.131 -4.051 1.00 95.19 100 TYR A O 1
ATOM 808 N N . SER A 1 101 ? -0.152 -16.070 -4.555 1.00 94.12 101 SER A N 1
ATOM 809 C CA . SER A 1 101 ? -0.204 -16.313 -5.997 1.00 94.12 101 SER A CA 1
ATOM 810 C C . SER A 1 101 ? 1.142 -16.077 -6.672 1.00 94.12 101 SER A C 1
ATOM 812 O O . SER A 1 101 ? 1.436 -16.702 -7.680 1.00 94.12 101 SER A O 1
ATOM 814 N N . ASP A 1 102 ? 1.957 -15.169 -6.143 1.00 91.19 102 ASP A N 1
ATOM 815 C CA . ASP A 1 102 ? 3.313 -14.880 -6.614 1.00 91.19 102 ASP A CA 1
ATOM 816 C C . ASP A 1 102 ? 4.185 -14.402 -5.437 1.00 91.19 102 ASP A C 1
ATOM 818 O O . ASP A 1 102 ? 3.837 -14.608 -4.280 1.00 91.19 102 ASP A O 1
ATOM 822 N N . GLY A 1 103 ? 5.318 -13.747 -5.699 1.00 87.75 103 GLY A N 1
ATOM 823 C CA . GLY A 1 103 ? 6.205 -13.259 -4.636 1.00 87.75 103 GLY A CA 1
ATOM 824 C C . GLY A 1 103 ? 5.668 -12.122 -3.769 1.00 87.75 103 GLY A C 1
ATOM 825 O O . GLY A 1 103 ? 6.379 -11.676 -2.874 1.00 87.75 103 GLY A O 1
ATOM 826 N N . LEU A 1 104 ? 4.481 -11.586 -4.053 1.00 88.81 104 LEU A N 1
ATOM 827 C CA . LEU A 1 104 ? 3.892 -10.474 -3.314 1.00 88.81 104 LEU A CA 1
ATOM 828 C C . LEU A 1 104 ? 2.406 -10.660 -3.046 1.00 88.81 104 LEU A C 1
ATOM 830 O O . LEU A 1 104 ? 1.962 -10.246 -1.988 1.00 88.81 104 LEU A O 1
ATOM 834 N N . HIS A 1 105 ? 1.625 -11.169 -3.989 1.00 92.62 105 HIS A N 1
ATOM 835 C CA . HIS A 1 105 ? 0.169 -11.103 -3.933 1.00 92.62 105 HIS A CA 1
ATOM 836 C C . HIS A 1 105 ? -0.425 -12.350 -3.271 1.00 92.62 105 HIS A C 1
ATOM 838 O O . HIS A 1 105 ? 0.080 -13.455 -3.496 1.00 92.62 105 HIS A O 1
ATOM 844 N N . PRO A 1 106 ? -1.502 -12.204 -2.480 1.00 95.19 106 PRO A N 1
ATOM 845 C CA . PRO A 1 106 ? -2.202 -13.352 -1.932 1.00 95.19 106 PRO A CA 1
ATOM 846 C C . PRO A 1 106 ? -2.886 -14.132 -3.062 1.00 95.19 106 PRO A C 1
ATOM 848 O O . PRO A 1 106 ? -3.451 -13.548 -3.989 1.00 95.19 106 PRO A O 1
ATOM 851 N N . GLY A 1 107 ? -2.844 -15.458 -2.972 1.00 93.56 107 GLY A N 1
ATOM 852 C CA . GLY A 1 107 ? -3.693 -16.337 -3.767 1.00 93.56 107 GLY A CA 1
ATOM 853 C C . GLY A 1 107 ? -5.125 -16.364 -3.226 1.00 93.56 107 GLY A C 1
ATOM 854 O O . GLY A 1 107 ? -5.437 -15.657 -2.263 1.00 93.56 107 GLY A O 1
ATOM 855 N N . PRO A 1 108 ? -6.013 -17.193 -3.800 1.00 91.50 108 PRO A N 1
ATOM 856 C CA . PRO A 1 108 ? -7.383 -17.343 -3.309 1.00 91.50 108 PRO A CA 1
ATOM 857 C C . PRO A 1 108 ? -7.454 -17.691 -1.811 1.00 91.50 108 PRO A C 1
ATOM 859 O O . PRO A 1 108 ? -8.218 -17.065 -1.074 1.00 91.50 108 PRO A O 1
ATOM 862 N N . GLY A 1 109 ? -6.608 -18.620 -1.346 1.00 91.88 109 GLY A N 1
ATOM 863 C CA . GLY A 1 109 ? -6.501 -18.993 0.069 1.00 91.88 109 GLY A CA 1
ATOM 864 C C . GLY A 1 109 ? -6.046 -17.832 0.958 1.00 91.88 109 GLY A C 1
ATOM 865 O O . GLY A 1 109 ? -6.712 -17.507 1.939 1.00 91.88 109 GLY A O 1
ATOM 866 N N . GLY A 1 110 ? -4.976 -17.128 0.576 1.00 95.50 110 GLY A N 1
ATOM 867 C CA . GLY A 1 110 ? -4.503 -15.963 1.327 1.00 95.50 110 GLY A CA 1
ATOM 868 C C . GLY A 1 110 ? -5.514 -14.814 1.370 1.00 95.50 110 GLY A C 1
ATOM 869 O O . GLY A 1 110 ? -5.707 -14.195 2.416 1.00 95.50 110 GLY A O 1
ATOM 870 N N . ALA A 1 111 ? -6.225 -14.564 0.266 1.00 96.00 111 ALA A N 1
ATOM 871 C CA . ALA A 1 111 ? -7.283 -13.558 0.211 1.00 96.00 111 ALA A CA 1
ATOM 872 C C . ALA A 1 111 ? -8.444 -13.905 1.154 1.00 96.00 111 ALA A C 1
ATOM 874 O O . ALA A 1 111 ? -8.974 -13.019 1.827 1.00 96.00 111 ALA A O 1
ATOM 875 N N . ARG A 1 112 ? -8.802 -15.192 1.255 1.00 95.56 112 ARG A N 1
ATOM 876 C CA . ARG A 1 112 ? -9.788 -15.679 2.223 1.00 95.56 112 ARG A CA 1
ATOM 877 C C . ARG A 1 112 ? -9.329 -15.447 3.663 1.00 95.56 112 ARG A C 1
ATOM 879 O O . ARG A 1 112 ? -10.092 -14.874 4.430 1.00 95.56 112 ARG A O 1
ATOM 886 N N . VAL A 1 113 ? -8.091 -15.808 4.011 1.00 95.56 113 VAL A N 1
ATOM 887 C CA . VAL A 1 113 ? -7.537 -15.565 5.360 1.00 95.56 113 VAL A CA 1
ATOM 888 C C . VAL A 1 113 ? -7.571 -14.076 5.710 1.00 95.56 113 VAL A C 1
ATOM 890 O O . VAL A 1 113 ? -7.969 -13.702 6.809 1.00 95.56 113 VAL A O 1
ATOM 893 N N . MET A 1 114 ? -7.196 -13.205 4.770 1.00 97.50 114 MET A N 1
ATOM 894 C CA . MET A 1 114 ? -7.263 -11.753 4.966 1.00 97.50 114 MET A CA 1
ATOM 895 C C . MET A 1 114 ? -8.699 -11.264 5.192 1.00 97.50 114 MET A C 1
ATOM 897 O O . MET A 1 114 ? -8.920 -10.400 6.038 1.00 97.50 114 MET A O 1
ATOM 901 N N . ALA A 1 115 ? -9.672 -11.805 4.456 1.00 97.44 115 ALA A N 1
ATOM 902 C CA . ALA A 1 115 ? -11.081 -11.477 4.645 1.00 97.44 115 ALA A CA 1
ATOM 903 C C . ALA A 1 115 ? -11.592 -11.934 6.020 1.00 97.44 115 ALA A C 1
ATOM 905 O O . ALA A 1 115 ? -12.188 -11.134 6.736 1.00 97.44 115 ALA A O 1
ATOM 906 N N . GLU A 1 116 ? -11.307 -13.177 6.415 1.00 97.19 116 GLU A N 1
ATOM 907 C CA . GLU A 1 116 ? -11.664 -13.720 7.732 1.00 97.19 116 GLU A CA 1
ATOM 908 C C . GLU A 1 116 ? -11.057 -12.875 8.863 1.00 97.19 116 GLU A C 1
ATOM 910 O O . GLU A 1 116 ? -11.755 -12.503 9.806 1.00 97.19 116 GLU A O 1
ATOM 915 N N . LEU A 1 117 ? -9.792 -12.471 8.720 1.00 97.00 117 LEU A N 1
ATOM 916 C CA . LEU A 1 117 ? -9.102 -11.621 9.685 1.00 97.00 117 LEU A CA 1
ATOM 917 C C . LEU A 1 117 ? -9.734 -10.223 9.823 1.00 97.00 117 LEU A C 1
ATOM 919 O O . LEU A 1 117 ? -9.776 -9.686 10.925 1.00 97.00 117 LEU A O 1
ATOM 923 N N . MET A 1 118 ? -10.232 -9.628 8.734 1.00 96.69 118 MET A N 1
ATOM 924 C CA . MET A 1 118 ? -10.949 -8.343 8.792 1.00 96.69 118 MET A CA 1
ATOM 925 C C . MET A 1 118 ? -12.364 -8.477 9.363 1.00 96.69 118 MET A C 1
ATOM 927 O O . MET A 1 118 ? -12.849 -7.553 10.013 1.00 96.69 118 MET A O 1
ATOM 931 N N . ILE A 1 119 ? -13.036 -9.602 9.106 1.00 97.19 119 ILE A N 1
ATOM 932 C CA . ILE A 1 119 ? -14.389 -9.868 9.607 1.00 97.19 119 ILE A CA 1
ATOM 933 C C . ILE A 1 119 ? -14.364 -10.135 11.113 1.00 97.19 119 ILE A C 1
ATOM 935 O O . ILE A 1 119 ? -15.297 -9.745 11.808 1.00 97.19 119 ILE A O 1
ATOM 939 N N . HIS A 1 120 ? -13.308 -10.763 11.633 1.00 96.69 120 HIS A N 1
ATOM 940 C CA . HIS A 1 120 ? -13.266 -11.199 13.026 1.00 96.69 120 HIS A CA 1
ATOM 941 C C . HIS A 1 120 ? -13.477 -10.067 14.058 1.00 96.69 120 HIS A C 1
ATOM 943 O O . HIS A 1 120 ? -14.376 -10.221 14.881 1.00 96.69 120 HIS A O 1
ATOM 949 N N . PRO A 1 121 ? -12.783 -8.908 14.012 1.00 95.62 121 PRO A N 1
ATOM 950 C CA . PRO A 1 121 ? -13.053 -7.808 14.946 1.00 95.62 121 PRO A CA 1
ATOM 951 C C . PRO A 1 121 ? -14.483 -7.270 14.859 1.00 95.62 121 PRO A C 1
ATOM 953 O O . PRO A 1 121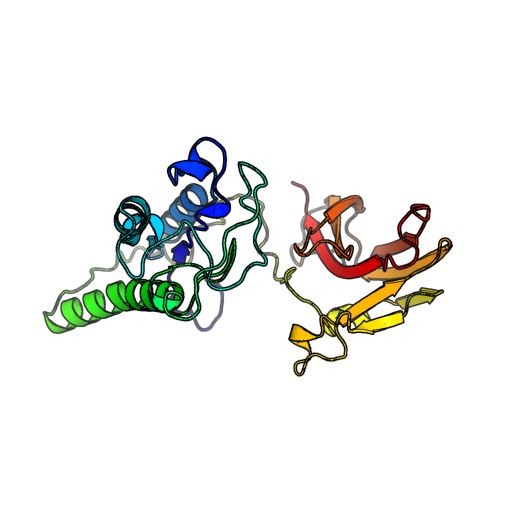 ? -15.053 -6.872 15.868 1.00 95.62 121 PRO A O 1
ATOM 956 N N . LEU A 1 122 ? -15.077 -7.274 13.660 1.00 94.31 122 LEU A N 1
ATOM 957 C CA . LEU A 1 122 ? -16.472 -6.880 13.481 1.00 94.31 122 LEU A CA 1
ATOM 958 C C . LEU A 1 122 ? -17.421 -7.898 14.123 1.00 94.31 122 LEU A C 1
ATOM 960 O O . LEU A 1 122 ? -18.379 -7.498 14.773 1.00 94.31 122 LEU A O 1
ATOM 964 N N . ALA A 1 123 ? -17.159 -9.196 13.951 1.00 96.38 123 ALA A N 1
ATOM 965 C CA . ALA A 1 123 ? -17.954 -10.251 14.571 1.00 96.38 123 ALA A CA 1
ATOM 966 C C . ALA A 1 123 ? -17.910 -10.151 16.103 1.00 96.38 123 ALA A C 1
ATOM 968 O O . ALA A 1 123 ? -18.965 -10.132 16.728 1.00 96.38 123 ALA A O 1
ATOM 969 N N . VAL A 1 124 ? -16.716 -9.975 16.681 1.00 96.50 124 VAL A N 1
ATOM 970 C CA . VAL A 1 124 ? -16.539 -9.771 18.128 1.00 96.50 124 VAL A CA 1
ATOM 971 C C . VAL A 1 124 ? -17.305 -8.537 18.605 1.00 96.50 124 VAL A C 1
ATOM 973 O O . VAL A 1 124 ? -18.078 -8.634 19.548 1.00 96.50 124 VAL A O 1
ATOM 976 N N . ALA A 1 125 ? -17.183 -7.398 17.915 1.00 93.75 125 ALA A N 1
ATOM 977 C CA . ALA A 1 125 ? -17.912 -6.185 18.292 1.00 93.75 125 ALA A CA 1
ATOM 978 C C . ALA A 1 125 ? -19.443 -6.369 18.245 1.00 93.75 125 ALA A C 1
ATOM 980 O O . ALA A 1 125 ? -20.166 -5.821 19.075 1.00 93.75 125 ALA A O 1
ATOM 981 N N . VAL A 1 126 ? -19.957 -7.141 17.281 1.00 95.19 126 VAL A N 1
ATOM 982 C CA . VAL A 1 126 ? -21.390 -7.469 17.198 1.00 95.19 126 VAL A CA 1
ATOM 983 C C . VAL A 1 126 ? -21.824 -8.356 18.367 1.00 95.19 126 VAL A C 1
ATOM 985 O O . VAL A 1 126 ? -22.886 -8.113 18.940 1.00 95.19 126 VAL A O 1
ATOM 988 N N . GLU A 1 127 ? -21.022 -9.359 18.722 1.00 97.50 127 GLU A N 1
ATOM 989 C CA . GLU A 1 127 ? -21.275 -10.243 19.866 1.00 97.50 127 GLU A CA 1
ATOM 990 C C . GLU A 1 127 ? -21.265 -9.460 21.185 1.00 97.50 127 GLU A C 1
ATOM 992 O O . GLU A 1 127 ? -22.227 -9.541 21.944 1.00 97.50 127 GLU A O 1
ATOM 997 N N . GLU A 1 128 ? -20.258 -8.613 21.409 1.00 96.38 128 GLU A N 1
ATOM 998 C CA . GLU A 1 128 ? -20.156 -7.750 22.592 1.00 96.38 128 GLU A CA 1
ATOM 999 C C . GLU A 1 128 ? -21.393 -6.851 22.750 1.00 96.38 128 GLU A C 1
ATOM 1001 O O . GLU A 1 128 ? -21.989 -6.772 23.827 1.00 96.38 128 GLU A O 1
ATOM 1006 N N . VAL A 1 129 ? -21.846 -6.215 21.665 1.00 95.19 129 VAL A N 1
ATOM 1007 C CA . VAL A 1 129 ? -23.070 -5.398 21.683 1.00 95.19 129 VAL A CA 1
ATOM 1008 C C . VAL A 1 129 ? -24.307 -6.247 21.991 1.00 95.19 129 VAL A C 1
ATOM 1010 O O . VAL A 1 129 ? -25.173 -5.807 22.751 1.00 95.19 129 VAL A O 1
ATOM 1013 N N . ALA A 1 130 ? -24.405 -7.457 21.434 1.00 96.38 130 ALA A N 1
ATOM 1014 C CA . ALA A 1 130 ? -25.516 -8.370 21.701 1.00 96.38 130 ALA A CA 1
ATOM 1015 C C . ALA A 1 130 ? -25.548 -8.849 23.164 1.00 96.38 130 ALA A C 1
ATOM 1017 O O . ALA A 1 130 ? -26.629 -9.045 23.721 1.00 96.38 130 ALA A O 1
ATOM 1018 N N . GLU A 1 131 ? -24.383 -8.976 23.801 1.00 97.94 131 GLU A N 1
ATOM 1019 C CA . GLU A 1 131 ? -24.229 -9.280 25.229 1.00 97.94 131 GLU A CA 1
ATOM 1020 C C . GLU A 1 131 ? -24.448 -8.058 26.138 1.00 97.94 131 GLU A C 1
ATOM 1022 O O . GLU A 1 131 ? -24.462 -8.174 27.365 1.00 97.94 131 GLU A O 1
ATOM 1027 N N . GLY A 1 132 ? -24.677 -6.882 25.550 1.00 96.50 132 GLY A N 1
ATOM 1028 C CA . GLY A 1 132 ? -24.947 -5.648 26.276 1.00 96.50 132 GLY A CA 1
ATOM 1029 C C . GLY A 1 132 ? -23.694 -4.933 26.771 1.00 96.50 132 GLY A C 1
ATOM 1030 O O . GLY A 1 132 ? -23.824 -4.028 27.601 1.00 96.50 132 GLY A O 1
ATOM 1031 N N . VAL A 1 133 ? -22.504 -5.283 26.264 1.00 96.31 133 VAL A N 1
ATOM 1032 C CA . VAL A 1 133 ? -21.269 -4.538 26.531 1.00 96.31 133 VAL A CA 1
ATOM 1033 C C . VAL A 1 133 ? -21.480 -3.084 26.117 1.00 96.31 133 VAL A C 1
ATOM 1035 O O . VAL A 1 133 ? -21.808 -2.775 24.971 1.00 96.31 133 VAL A O 1
ATOM 1038 N N . GLN A 1 134 ? -21.319 -2.180 27.079 1.00 91.44 134 GLN A N 1
ATOM 1039 C CA . GLN A 1 134 ? -21.354 -0.744 26.844 1.00 91.44 134 GLN A CA 1
ATOM 1040 C C . GLN A 1 134 ? -19.917 -0.240 26.768 1.00 91.44 134 GLN A C 1
ATOM 1042 O O . GLN A 1 134 ? -19.149 -0.396 27.717 1.00 91.44 134 GLN A O 1
ATOM 1047 N N . VAL A 1 135 ? -19.557 0.383 25.649 1.00 85.94 135 VAL A N 1
ATOM 1048 C CA . VAL A 1 135 ? -18.286 1.097 25.537 1.00 85.94 135 VAL A CA 1
ATOM 1049 C C . VAL A 1 135 ? -18.484 2.480 26.146 1.00 85.94 135 VAL A C 1
ATOM 1051 O O . VAL A 1 135 ? -19.164 3.331 25.573 1.00 85.94 135 VAL A O 1
ATOM 1054 N N . GLU A 1 136 ? -17.912 2.706 27.327 1.00 86.62 136 GLU A N 1
ATOM 1055 C CA . GLU A 1 136 ? -17.856 4.045 27.907 1.00 86.62 136 GLU A CA 1
ATOM 1056 C C . GLU A 1 136 ? -16.865 4.899 27.114 1.00 86.62 136 GLU A C 1
ATOM 1058 O O . GLU A 1 136 ? -15.646 4.799 27.272 1.00 86.62 136 GLU A O 1
ATOM 1063 N N . GLU A 1 137 ? -17.386 5.760 26.245 1.00 82.44 137 GLU A N 1
ATOM 1064 C CA . GLU A 1 137 ? -16.553 6.728 25.547 1.00 82.44 137 GLU A CA 1
ATOM 1065 C C . GLU A 1 137 ? -16.089 7.809 26.529 1.00 82.44 137 GLU A C 1
ATOM 1067 O O . GLU A 1 137 ? -16.886 8.433 27.239 1.00 82.44 137 GLU A O 1
ATOM 1072 N N . ARG A 1 138 ? -14.778 8.070 26.568 1.00 82.94 138 ARG A N 1
ATOM 1073 C CA . ARG A 1 138 ? -14.240 9.175 27.361 1.00 82.94 138 ARG A CA 1
ATOM 1074 C C . ARG A 1 138 ? -14.622 10.502 26.708 1.00 82.94 138 ARG A C 1
ATOM 1076 O O . ARG A 1 138 ? -13.916 11.014 25.846 1.00 82.94 138 ARG A O 1
ATOM 1083 N N . GLN A 1 139 ? -15.709 11.089 27.188 1.00 85.25 139 GLN A N 1
ATOM 1084 C CA . GLN A 1 139 ? -16.174 12.402 26.759 1.00 85.25 139 GLN A CA 1
ATOM 1085 C C . GLN A 1 139 ? -15.432 13.507 27.529 1.00 85.25 139 GLN A C 1
ATOM 1087 O O . GLN A 1 139 ? -15.797 13.861 28.648 1.00 85.25 139 GLN A O 1
ATOM 1092 N N . ASP A 1 140 ? -14.379 14.069 26.934 1.00 90.56 140 ASP A N 1
ATOM 1093 C CA . ASP A 1 140 ? -13.743 15.310 27.398 1.00 90.56 140 ASP A CA 1
ATOM 1094 C C . ASP A 1 140 ? -13.764 16.328 26.247 1.00 90.56 140 ASP A C 1
ATOM 1096 O O . ASP A 1 140 ? -13.289 16.007 25.155 1.00 90.56 140 ASP A O 1
ATOM 1100 N N . PRO A 1 141 ? -14.278 17.559 26.441 1.00 91.94 141 PRO A N 1
ATOM 1101 C CA . PRO A 1 141 ? -14.303 18.583 25.395 1.00 91.94 141 PRO A CA 1
ATOM 1102 C C . PRO A 1 141 ? -12.934 18.870 24.757 1.00 91.94 141 PRO A C 1
ATOM 1104 O O . PRO A 1 141 ? -12.870 19.292 23.606 1.00 91.94 141 PRO A O 1
ATOM 1107 N N . ARG A 1 142 ? -11.832 18.631 25.482 1.00 89.06 142 ARG A N 1
ATOM 1108 C CA . ARG A 1 142 ? -10.455 18.805 24.987 1.00 89.06 142 ARG A CA 1
ATOM 1109 C C . ARG A 1 142 ? -10.005 17.689 24.044 1.00 89.06 142 ARG A C 1
ATOM 1111 O O . ARG A 1 142 ? -9.009 17.864 23.352 1.00 89.06 142 ARG A O 1
ATOM 1118 N N . LEU A 1 143 ? -10.703 16.555 24.051 1.00 86.75 143 LEU A N 1
ATOM 1119 C CA . LEU A 1 143 ? -10.427 15.379 23.223 1.00 86.75 143 LEU A CA 1
ATOM 1120 C C . LEU A 1 143 ? -11.363 15.294 22.008 1.00 86.75 143 LEU A C 1
ATOM 1122 O O . LEU A 1 143 ? -11.371 14.289 21.309 1.00 86.75 143 LEU A O 1
ATOM 1126 N N . GLN A 1 144 ? -12.157 16.336 21.751 1.00 87.19 144 GLN A N 1
ATOM 1127 C CA . GLN A 1 144 ? -13.053 16.377 20.601 1.00 87.19 144 GLN A CA 1
ATOM 1128 C C . GLN A 1 144 ? -12.255 16.511 19.296 1.00 87.19 144 GLN A C 1
ATOM 1130 O O . GLN A 1 144 ? -11.467 17.443 19.125 1.00 87.19 144 GLN A O 1
ATOM 1135 N N . GLY A 1 145 ? -12.507 15.603 18.352 1.00 88.31 145 GLY A N 1
ATOM 1136 C CA . GLY A 1 145 ? -11.844 15.558 17.048 1.00 88.31 145 GLY A CA 1
ATOM 1137 C C . GLY A 1 145 ? -10.638 14.617 16.998 1.00 88.31 145 GLY A C 1
ATOM 1138 O O . GLY A 1 145 ? -10.387 13.833 17.904 1.00 88.31 145 GLY A O 1
ATOM 1139 N N . LEU A 1 146 ? -9.899 14.663 15.888 1.00 90.00 146 LEU A N 1
ATOM 1140 C CA . LEU A 1 146 ? -8.697 13.845 15.717 1.00 90.00 146 LEU A CA 1
ATOM 1141 C C . LEU A 1 146 ? -7.514 14.454 16.481 1.00 90.00 146 LEU A C 1
ATOM 1143 O O . LEU A 1 146 ? -7.392 15.684 16.509 1.00 90.00 146 LEU A O 1
ATOM 1147 N N . PRO A 1 147 ? -6.584 13.629 17.001 1.00 92.06 147 PRO A N 1
ATOM 1148 C CA . PRO A 1 147 ? -5.301 14.141 17.461 1.00 92.06 147 PRO A CA 1
ATOM 1149 C C . PRO A 1 147 ? -4.564 14.851 16.306 1.00 92.06 147 PRO A C 1
ATOM 1151 O O . PRO A 1 147 ? -4.866 14.611 15.125 1.00 92.06 147 PRO A O 1
ATOM 1154 N N . PRO A 1 148 ? -3.590 15.733 16.607 1.00 91.56 148 PRO A N 1
ATOM 1155 C CA . PRO A 1 148 ? -2.771 16.361 15.571 1.00 91.56 148 PRO A CA 1
ATOM 1156 C C . PRO A 1 148 ? -2.064 15.302 14.700 1.00 91.56 148 PRO A C 1
ATOM 1158 O O . PRO A 1 148 ? -2.018 14.130 15.053 1.00 91.56 148 PRO A O 1
ATOM 1161 N N . PRO A 1 149 ? -1.505 15.652 13.530 1.00 90.31 149 PRO A N 1
ATOM 1162 C CA . PRO A 1 149 ? -0.726 14.697 12.746 1.00 90.31 149 PRO A CA 1
ATOM 1163 C C . PRO A 1 149 ? 0.394 14.050 13.580 1.00 90.31 149 PRO A C 1
ATOM 1165 O O . PRO A 1 149 ? 1.224 14.773 14.130 1.00 90.31 149 PRO A O 1
ATOM 1168 N N . MET A 1 150 ? 0.444 12.710 13.638 1.00 92.19 150 MET A N 1
ATOM 1169 C CA . MET A 1 150 ? 1.464 11.968 14.402 1.00 92.19 150 MET A CA 1
ATOM 1170 C C . MET A 1 150 ? 2.884 12.361 13.987 1.00 92.19 150 MET A C 1
ATOM 1172 O O . MET A 1 150 ? 3.783 12.462 14.816 1.00 92.19 150 MET A O 1
ATOM 1176 N N . ILE A 1 151 ? 3.075 12.584 12.685 1.00 88.44 151 ILE A N 1
ATOM 1177 C CA . ILE A 1 151 ? 4.307 13.116 12.115 1.00 88.44 151 ILE A CA 1
ATOM 1178 C C . ILE A 1 151 ? 4.057 14.601 11.837 1.00 88.44 151 ILE A C 1
ATOM 1180 O O . ILE A 1 151 ? 3.322 14.927 10.893 1.00 88.44 151 ILE A O 1
ATOM 1184 N N . PRO A 1 152 ? 4.645 15.513 12.634 1.00 85.88 152 PRO A N 1
ATOM 1185 C CA . PRO A 1 152 ? 4.503 16.941 12.413 1.00 85.88 152 PRO A CA 1
ATOM 1186 C C . PRO A 1 152 ? 4.918 17.318 10.994 1.00 85.88 152 PRO A C 1
ATOM 1188 O O . PRO A 1 152 ? 5.873 16.776 10.440 1.00 85.88 152 PRO A O 1
ATOM 1191 N N . HIS A 1 153 ? 4.189 18.265 10.404 1.00 79.06 153 HIS A N 1
ATOM 1192 C CA . HIS A 1 153 ? 4.472 18.787 9.065 1.00 79.06 153 HIS A CA 1
ATOM 1193 C C . HIS A 1 153 ? 4.470 17.729 7.943 1.00 79.06 153 HIS A C 1
ATOM 1195 O O . HIS A 1 153 ? 5.059 17.946 6.889 1.00 79.06 153 HIS A O 1
ATOM 1201 N N . SER A 1 154 ? 3.792 16.596 8.133 1.00 77.44 154 SER A N 1
ATOM 1202 C CA . SER A 1 154 ? 3.497 15.647 7.058 1.00 77.44 154 SER A CA 1
ATOM 1203 C C . SER A 1 154 ? 2.084 15.920 6.530 1.00 77.44 154 SER A C 1
ATOM 1205 O O . SER A 1 154 ? 1.112 15.442 7.124 1.00 77.44 154 SER A O 1
ATOM 1207 N N . PRO A 1 155 ? 1.908 16.764 5.491 1.00 69.75 155 PRO A N 1
ATOM 1208 C CA . PRO A 1 155 ? 0.577 17.067 4.985 1.00 69.75 155 PRO A CA 1
ATOM 1209 C C . PRO A 1 155 ? -0.089 15.791 4.463 1.00 69.75 155 PRO A C 1
ATOM 1211 O O . PRO A 1 155 ? 0.558 14.960 3.826 1.00 69.75 155 PRO A O 1
ATOM 1214 N N . SER A 1 156 ? -1.399 15.657 4.686 1.00 67.81 156 SER A N 1
ATOM 1215 C CA . SER A 1 156 ? -2.200 14.620 4.033 1.00 67.81 156 SER A CA 1
ATOM 1216 C C . SER A 1 156 ? -2.166 14.865 2.528 1.00 67.81 156 SER A C 1
ATOM 1218 O O . SER A 1 156 ? -2.891 15.714 2.012 1.00 67.81 156 SER A O 1
ATOM 1220 N N . ILE A 1 157 ? -1.311 14.140 1.813 1.00 65.25 157 ILE A N 1
ATOM 1221 C CA . ILE A 1 157 ? -1.226 14.264 0.364 1.00 65.25 157 ILE A CA 1
ATOM 1222 C C . ILE A 1 157 ? -2.411 13.493 -0.214 1.00 65.25 157 ILE A C 1
ATOM 1224 O O . ILE A 1 157 ? -2.475 12.270 -0.123 1.00 65.25 157 ILE A O 1
ATOM 1228 N N . ALA A 1 158 ? -3.363 14.204 -0.818 1.00 59.34 158 ALA A N 1
ATOM 1229 C CA . ALA A 1 158 ? -4.487 13.581 -1.518 1.00 59.34 158 ALA A CA 1
ATOM 1230 C C . ALA A 1 158 ? -4.053 12.831 -2.796 1.00 59.34 158 ALA A C 1
ATOM 1232 O O . ALA A 1 158 ? -4.883 12.216 -3.460 1.00 59.34 158 ALA A O 1
ATOM 1233 N N . SER A 1 159 ? -2.767 12.872 -3.168 1.00 55.97 159 SER A N 1
ATOM 1234 C CA . SER A 1 159 ? -2.290 12.237 -4.391 1.00 55.97 159 SER A CA 1
ATOM 1235 C C . SER A 1 159 ? -2.194 10.722 -4.220 1.00 55.97 159 SER A C 1
ATOM 1237 O O . SER A 1 159 ? -1.274 10.203 -3.581 1.00 55.97 159 SER A O 1
ATOM 1239 N N . SER A 1 160 ? -3.091 9.991 -4.873 1.00 53.69 160 SER A N 1
ATOM 1240 C CA . SER A 1 160 ? -2.914 8.568 -5.133 1.00 53.69 160 SER A CA 1
ATOM 1241 C C . SER A 1 160 ? -1.813 8.378 -6.181 1.00 53.69 160 SER A C 1
ATOM 1243 O O . SER A 1 160 ? -2.076 8.282 -7.378 1.00 53.69 160 SER A O 1
ATOM 1245 N N . ALA A 1 161 ? -0.556 8.293 -5.740 1.00 54.88 161 ALA A N 1
ATOM 1246 C CA . ALA A 1 161 ? 0.587 8.017 -6.621 1.00 54.88 161 ALA A CA 1
ATOM 1247 C C . ALA A 1 161 ? 0.485 6.654 -7.339 1.00 54.88 161 ALA A C 1
ATOM 1249 O O . ALA A 1 161 ? 1.256 6.364 -8.258 1.00 54.88 161 ALA A O 1
ATOM 1250 N N . CYS A 1 162 ? -0.440 5.789 -6.909 1.00 55.69 162 CYS A N 1
ATOM 1251 C CA . CYS A 1 162 ? -0.500 4.423 -7.392 1.00 55.69 162 CYS A CA 1
ATOM 1252 C C . CYS A 1 162 ? -0.960 4.311 -8.848 1.00 55.69 162 CYS A C 1
ATOM 1254 O O . CYS A 1 162 ? -0.306 3.561 -9.558 1.00 55.69 162 CYS A O 1
ATOM 1256 N N . TYR A 1 163 ? -1.941 5.076 -9.341 1.00 61.12 163 TYR A N 1
ATOM 1257 C CA . TYR A 1 163 ? -2.368 5.006 -10.749 1.00 61.12 163 TYR A CA 1
ATOM 1258 C C . TYR A 1 163 ? -3.183 6.246 -11.145 1.00 61.12 163 TYR A C 1
ATOM 1260 O O . TYR A 1 163 ? -4.396 6.248 -10.981 1.00 61.12 163 TYR A O 1
ATOM 1268 N N . MET A 1 164 ? -2.545 7.287 -11.691 1.00 67.56 164 MET A N 1
ATOM 1269 C CA . MET A 1 164 ? -3.297 8.423 -12.255 1.00 67.56 164 MET A CA 1
ATOM 1270 C C . MET A 1 164 ? -3.881 8.112 -13.644 1.00 67.56 164 MET A C 1
ATOM 1272 O O . MET A 1 164 ? -4.787 8.806 -14.075 1.00 67.56 164 MET A O 1
ATOM 1276 N N . LEU A 1 165 ? -3.398 7.073 -14.345 1.00 79.12 165 LEU A N 1
ATOM 1277 C CA . LEU A 1 165 ? -3.894 6.612 -15.657 1.00 79.12 165 LEU A CA 1
ATOM 1278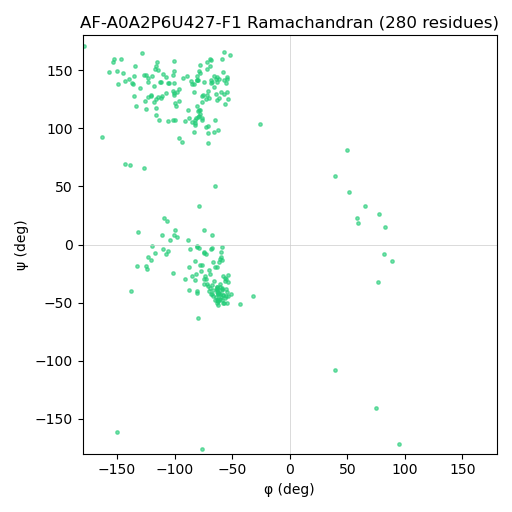 C C . LEU A 1 165 ? -4.260 7.774 -16.602 1.00 79.12 165 LEU A C 1
ATOM 1280 O O . LEU A 1 165 ? -3.371 8.449 -17.126 1.00 79.12 165 LEU A O 1
ATOM 1284 N N . GLU A 1 166 ? -5.551 8.002 -16.844 1.00 85.81 166 GLU A N 1
ATOM 1285 C CA . GLU A 1 166 ? -6.070 9.050 -17.730 1.00 85.81 166 GLU A CA 1
ATOM 1286 C C . GLU A 1 166 ? -5.984 10.453 -17.126 1.00 85.81 166 GLU A C 1
ATOM 1288 O O . GLU A 1 166 ? -5.744 11.415 -17.856 1.00 85.81 166 GLU A O 1
ATOM 1293 N N . GLU A 1 167 ? -6.054 10.583 -15.802 1.00 85.19 167 GLU A N 1
ATOM 1294 C CA . GLU A 1 167 ? -5.8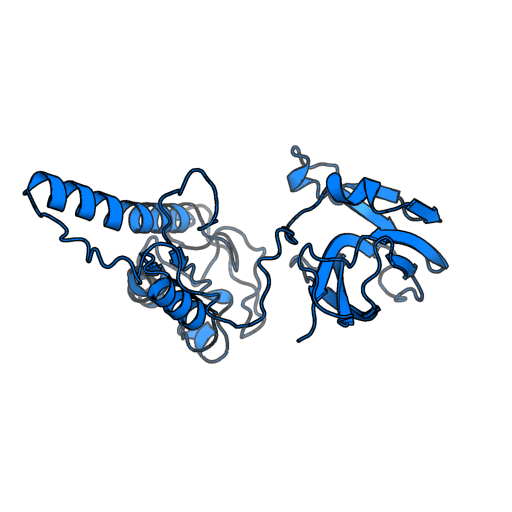88 11.851 -15.081 1.00 85.19 167 GLU A CA 1
ATOM 1295 C C . GLU A 1 167 ? -4.468 12.417 -15.224 1.00 85.19 167 GLU A C 1
ATOM 1297 O O . GLU A 1 167 ? -4.249 13.619 -15.072 1.00 85.19 167 GLU A O 1
ATOM 1302 N N . PHE A 1 168 ? -3.493 11.581 -15.600 1.00 86.75 168 PHE A N 1
ATOM 1303 C CA . PHE A 1 168 ? -2.143 12.045 -15.914 1.00 86.75 168 PHE A CA 1
ATOM 1304 C C . PHE A 1 168 ? -2.062 12.778 -17.263 1.00 86.75 168 PHE A C 1
ATOM 1306 O O . PHE A 1 168 ? -1.206 13.643 -17.457 1.00 86.75 168 PHE A O 1
ATOM 1313 N N . LYS A 1 169 ? -2.962 12.469 -18.208 1.00 91.31 169 LYS A N 1
ATOM 1314 C CA . LYS A 1 169 ? -2.982 13.067 -19.551 1.00 91.31 169 LYS A CA 1
ATOM 1315 C C . LYS A 1 169 ? -3.033 14.603 -19.535 1.00 91.31 169 LYS A C 1
ATOM 1317 O O . LYS A 1 169 ? -2.178 15.195 -20.193 1.00 91.31 169 LYS A O 1
ATOM 1322 N N . PRO A 1 170 ? -3.945 15.272 -18.797 1.00 93.25 170 PRO A N 1
ATOM 1323 C CA . PRO A 1 170 ? -4.018 16.734 -18.777 1.00 93.25 170 PRO A CA 1
ATOM 1324 C C . PRO A 1 170 ? -2.802 17.424 -18.144 1.00 93.25 170 PRO A C 1
ATOM 1326 O O . PRO A 1 170 ? -2.643 18.634 -18.343 1.00 93.25 170 PRO A O 1
ATOM 1329 N N . LEU A 1 171 ? -1.947 16.709 -17.400 1.00 91.31 171 LEU A N 1
ATOM 1330 C CA . LEU A 1 171 ? -0.718 17.287 -16.845 1.00 91.31 171 LEU A CA 1
ATOM 1331 C C . LEU A 1 171 ? 0.335 17.532 -17.930 1.00 91.31 171 LEU A C 1
ATOM 1333 O O . LEU A 1 171 ? 1.106 18.483 -17.814 1.00 91.31 171 LEU A O 1
ATOM 1337 N N . VAL A 1 172 ? 0.347 16.737 -19.004 1.00 94.25 172 VAL A N 1
ATOM 1338 C CA . VAL A 1 172 ? 1.250 16.939 -20.145 1.00 94.25 172 VAL A CA 1
ATOM 1339 C C . VAL A 1 172 ? 0.709 18.053 -21.035 1.00 94.25 172 VAL A C 1
ATOM 1341 O O . VAL A 1 172 ? -0.313 17.906 -21.700 1.00 94.25 172 VAL A O 1
ATOM 1344 N N . LYS A 1 173 ? 1.403 19.193 -21.052 1.00 96.62 173 LYS A N 1
ATOM 1345 C CA . LYS A 1 173 ? 1.019 20.365 -21.857 1.00 96.62 173 LYS A CA 1
ATOM 1346 C C . LYS A 1 173 ? 1.654 20.370 -23.238 1.00 96.62 173 LYS A C 1
ATOM 1348 O O . LYS A 1 173 ? 1.096 20.954 -24.162 1.00 96.62 173 LYS A O 1
ATOM 1353 N N . LYS A 1 174 ? 2.838 19.773 -23.363 1.00 97.25 174 LYS A N 1
ATOM 1354 C CA . LYS A 1 174 ? 3.580 19.646 -24.621 1.00 97.25 174 LYS A CA 1
ATOM 1355 C C . LYS A 1 174 ? 4.312 18.313 -24.636 1.00 97.25 174 LYS A C 1
ATOM 1357 O O . LYS A 1 174 ? 4.751 17.855 -23.585 1.00 97.25 174 LYS A O 1
ATOM 1362 N N . ALA A 1 175 ? 4.459 17.723 -25.811 1.00 97.12 175 ALA A N 1
ATOM 1363 C CA . ALA A 1 175 ? 5.234 16.510 -26.009 1.00 97.12 175 ALA A CA 1
ATOM 1364 C C . ALA A 1 175 ? 5.822 16.490 -27.422 1.00 97.12 175 ALA A C 1
ATOM 1366 O O . ALA A 1 175 ? 5.216 17.022 -28.353 1.00 97.12 175 ALA A O 1
ATOM 1367 N N . GLN A 1 176 ? 6.981 15.859 -27.565 1.00 97.25 176 GLN A N 1
ATOM 1368 C CA . GLN A 1 176 ? 7.625 15.539 -28.832 1.00 97.25 176 GLN A CA 1
ATOM 1369 C C . GLN A 1 176 ? 8.088 14.081 -28.763 1.00 97.25 176 GLN A C 1
ATOM 1371 O O . GLN A 1 176 ? 8.860 13.721 -27.878 1.00 97.25 176 GLN A O 1
ATOM 1376 N N . GLY A 1 177 ? 7.571 13.237 -29.658 1.00 95.38 177 GLY A N 1
ATOM 1377 C CA . GLY A 1 177 ? 7.845 11.792 -29.705 1.00 95.38 177 GLY A CA 1
ATOM 1378 C C . GLY A 1 177 ? 7.116 10.953 -28.647 1.00 95.38 177 GLY A C 1
ATOM 1379 O O . GLY A 1 177 ? 6.657 9.854 -28.943 1.00 95.38 177 GLY A O 1
ATOM 1380 N N . PHE A 1 178 ? 6.872 11.500 -27.451 1.00 94.81 178 PHE A N 1
ATOM 1381 C CA . PHE A 1 178 ? 6.052 10.824 -26.443 1.00 94.81 178 PHE A CA 1
ATOM 1382 C C . PHE A 1 178 ? 4.596 10.641 -26.902 1.00 94.81 178 PHE A C 1
ATOM 1384 O O . PHE A 1 178 ? 3.912 11.602 -27.258 1.00 94.81 178 PHE A O 1
ATOM 1391 N N . LEU A 1 179 ? 4.086 9.410 -26.797 1.00 95.19 179 LEU A N 1
ATOM 1392 C CA . LEU A 1 179 ? 2.707 9.042 -27.130 1.00 95.19 179 LEU A CA 1
ATOM 1393 C C . LEU A 1 179 ? 1.959 8.519 -25.904 1.00 95.19 179 LEU A C 1
ATOM 1395 O O . LEU A 1 179 ? 2.480 7.688 -25.156 1.00 95.19 179 LEU A O 1
ATOM 1399 N N . TYR A 1 180 ? 0.714 8.959 -25.724 1.00 94.06 180 TYR A N 1
ATOM 1400 C CA . TYR A 1 180 ? -0.178 8.405 -24.709 1.00 94.06 180 TYR A CA 1
ATOM 1401 C C . TYR A 1 180 ? -0.823 7.116 -25.224 1.00 94.06 180 TYR A C 1
ATOM 1403 O O . TYR A 1 180 ? -1.651 7.155 -26.134 1.00 94.06 180 TYR A O 1
ATOM 1411 N N . ARG A 1 181 ? -0.417 5.968 -24.678 1.00 92.94 181 ARG A N 1
ATOM 1412 C CA . ARG A 1 181 ? -0.833 4.642 -25.162 1.00 92.94 181 ARG A CA 1
ATOM 1413 C C . ARG A 1 181 ? -0.787 3.595 -24.046 1.00 92.94 181 ARG A C 1
ATOM 1415 O O . ARG A 1 181 ? -0.015 3.767 -23.099 1.00 92.94 181 ARG A O 1
ATOM 1422 N N . PRO A 1 182 ? -1.547 2.494 -24.155 1.00 90.94 182 PRO A N 1
ATOM 1423 C CA . PRO A 1 182 ? -1.453 1.402 -23.197 1.00 90.94 182 PRO A CA 1
ATOM 1424 C C . PRO A 1 182 ? -0.082 0.717 -23.283 1.00 90.94 182 PRO A C 1
ATOM 1426 O O . PRO A 1 182 ? 0.514 0.588 -24.355 1.00 90.94 182 PRO A O 1
ATOM 1429 N N . GLU A 1 183 ? 0.438 0.266 -22.146 1.00 84.44 183 GLU A N 1
ATOM 1430 C CA . GLU A 1 183 ? 1.570 -0.665 -22.089 1.00 84.44 183 GLU A CA 1
ATOM 1431 C C . GLU A 1 183 ? 1.164 -2.054 -22.584 1.00 84.44 183 GLU A C 1
ATOM 1433 O O . GLU A 1 183 ? 1.934 -2.720 -23.268 1.00 84.44 183 GLU A O 1
ATOM 1438 N N . ARG A 1 184 ? -0.061 -2.479 -22.258 1.00 86.06 184 ARG A N 1
ATOM 1439 C CA . ARG A 1 184 ? -0.561 -3.839 -22.476 1.00 86.06 184 ARG A CA 1
ATOM 1440 C C . ARG A 1 184 ? -1.878 -3.805 -23.259 1.00 86.06 184 ARG A C 1
ATOM 1442 O O . ARG A 1 184 ? -2.907 -4.179 -22.699 1.00 86.06 184 ARG A O 1
ATOM 1449 N N . PRO A 1 185 ? -1.876 -3.363 -24.532 1.00 91.56 185 PRO A N 1
ATOM 1450 C CA . PRO A 1 185 ? -3.098 -3.117 -25.313 1.00 91.56 185 PRO A CA 1
ATOM 1451 C C . PRO A 1 185 ? -4.040 -4.323 -25.404 1.00 91.56 185 PRO A C 1
ATOM 1453 O O . PRO A 1 185 ? -5.248 -4.146 -25.478 1.00 91.56 185 PRO A O 1
ATOM 1456 N N . ALA A 1 186 ? -3.503 -5.545 -25.354 1.00 92.62 186 ALA A N 1
ATOM 1457 C CA . ALA A 1 186 ? -4.290 -6.774 -25.425 1.00 92.62 186 ALA A CA 1
ATOM 1458 C C . ALA A 1 186 ? -5.080 -7.105 -24.138 1.00 92.62 186 ALA A C 1
ATOM 1460 O O . ALA A 1 186 ? -5.846 -8.065 -24.122 1.00 92.62 186 ALA A O 1
ATOM 1461 N N . ARG A 1 187 ? -4.885 -6.370 -23.033 1.00 89.06 187 ARG A N 1
ATOM 1462 C CA . ARG A 1 187 ? -5.641 -6.586 -21.787 1.00 89.06 187 ARG A CA 1
ATOM 1463 C C . ARG A 1 187 ? -7.032 -5.957 -21.884 1.00 89.06 187 ARG A C 1
ATOM 1465 O O . ARG A 1 187 ? -7.218 -4.948 -22.553 1.00 89.06 187 ARG A O 1
ATOM 1472 N N . THR A 1 188 ? -8.000 -6.552 -21.192 1.00 92.19 188 THR A N 1
ATOM 1473 C CA . THR A 1 188 ? -9.427 -6.222 -21.338 1.00 92.19 188 THR A CA 1
ATOM 1474 C C . THR A 1 188 ? -9.878 -4.984 -20.563 1.00 92.19 188 THR A C 1
ATOM 1476 O O . THR A 1 188 ? -10.852 -4.358 -20.962 1.00 92.19 188 THR A O 1
ATOM 1479 N N . SER A 1 189 ? -9.195 -4.602 -19.479 1.00 86.50 189 SER A N 1
ATOM 1480 C CA . SER A 1 189 ? -9.542 -3.414 -18.686 1.00 86.50 189 SER A CA 1
ATOM 1481 C C . SER A 1 189 ? -8.509 -2.299 -18.834 1.00 86.50 189 SER A C 1
ATOM 1483 O O . SER A 1 189 ? -7.310 -2.565 -18.934 1.00 86.50 189 SER A O 1
ATOM 1485 N N . VAL A 1 190 ? -8.959 -1.040 -18.778 1.00 84.00 190 VAL A N 1
ATOM 1486 C CA . VAL A 1 190 ? -8.094 0.158 -18.841 1.00 84.00 190 VAL A CA 1
ATOM 1487 C C . VAL A 1 190 ? -6.992 0.105 -17.775 1.00 84.00 190 VAL A C 1
ATOM 1489 O O . VAL A 1 190 ? -5.827 0.382 -18.060 1.00 84.00 190 VAL A O 1
ATOM 1492 N N . LEU A 1 191 ? -7.326 -0.340 -16.559 1.00 79.19 191 LEU A N 1
ATOM 1493 C CA . LEU A 1 191 ? -6.351 -0.527 -15.484 1.00 79.19 191 LEU A CA 1
ATOM 1494 C C . LEU A 1 191 ? -5.294 -1.585 -15.847 1.00 79.19 191 LEU A C 1
ATOM 1496 O O . LEU A 1 191 ? -4.097 -1.337 -15.707 1.00 79.19 191 LEU A O 1
ATOM 1500 N N . ALA A 1 192 ? -5.713 -2.747 -16.361 1.00 80.00 192 ALA A N 1
ATOM 1501 C CA . ALA A 1 192 ? -4.796 -3.823 -16.742 1.00 80.00 192 ALA A CA 1
ATOM 1502 C C . ALA A 1 192 ? -3.939 -3.476 -17.971 1.00 80.00 192 ALA A C 1
ATOM 1504 O O . ALA A 1 192 ? -2.840 -4.014 -18.126 1.00 80.00 192 ALA A O 1
ATOM 1505 N N . GLN A 1 193 ? -4.427 -2.576 -18.827 1.00 87.12 193 GLN A N 1
ATOM 1506 C CA . GLN A 1 193 ? -3.699 -2.048 -19.976 1.00 87.12 193 GLN A CA 1
ATOM 1507 C C . GLN A 1 193 ? -2.545 -1.118 -19.578 1.00 87.12 193 GLN A C 1
ATOM 1509 O O . GLN A 1 193 ? -1.618 -0.973 -20.375 1.00 87.12 193 GLN A O 1
ATOM 1514 N N . LYS A 1 194 ? -2.579 -0.532 -18.368 1.00 85.38 194 LYS A N 1
ATOM 1515 C CA . LYS A 1 194 ? -1.588 0.423 -17.838 1.00 85.38 194 LYS A CA 1
ATOM 1516 C C . LYS A 1 194 ? -1.304 1.554 -18.829 1.00 85.38 194 LYS A C 1
ATOM 1518 O O . LYS A 1 194 ? -0.343 1.515 -19.591 1.00 85.38 194 LYS A O 1
ATOM 1523 N N . TRP A 1 195 ? -2.171 2.557 -18.855 1.00 88.81 195 TRP A N 1
ATOM 1524 C CA . TRP A 1 195 ? -2.011 3.711 -19.740 1.00 88.81 195 TRP A CA 1
ATOM 1525 C C . TRP A 1 195 ? -1.016 4.736 -19.194 1.00 88.81 195 TRP A C 1
ATOM 1527 O O . TRP A 1 195 ? -0.917 4.940 -17.984 1.00 88.81 195 TRP A O 1
ATOM 1537 N N . GLY A 1 196 ? -0.275 5.382 -20.096 1.00 90.31 196 GLY A N 1
ATOM 1538 C CA . GLY A 1 196 ? 0.737 6.380 -19.752 1.00 90.31 196 GLY A CA 1
ATOM 1539 C C . GLY A 1 196 ? 1.410 6.991 -20.980 1.00 90.31 196 GLY A C 1
ATOM 1540 O O . GLY A 1 196 ? 1.222 6.539 -22.113 1.00 90.31 196 GLY A O 1
ATOM 1541 N N . TRP A 1 197 ? 2.207 8.034 -20.753 1.00 92.88 197 TRP A N 1
ATOM 1542 C CA . TRP A 1 197 ? 2.992 8.685 -21.803 1.00 92.88 197 TRP A CA 1
ATOM 1543 C C . TRP A 1 197 ? 4.291 7.937 -22.028 1.00 92.88 197 TRP A C 1
ATOM 1545 O O . TRP A 1 197 ? 4.994 7.622 -21.074 1.00 92.88 197 TRP A O 1
ATOM 1555 N N . SER A 1 198 ? 4.606 7.650 -23.284 1.00 91.94 198 SER A N 1
ATOM 1556 C CA . SER A 1 198 ? 5.688 6.734 -23.618 1.00 91.94 198 SER A CA 1
ATOM 1557 C C . SER A 1 198 ? 6.575 7.263 -24.725 1.00 91.94 198 SER A C 1
ATOM 1559 O O . SER A 1 198 ? 6.051 7.553 -25.799 1.00 91.94 198 SER A O 1
ATOM 1561 N N . GLY A 1 199 ? 7.881 7.295 -24.485 1.00 91.00 199 GLY A N 1
ATOM 1562 C CA . GLY A 1 199 ? 8.899 7.582 -25.490 1.00 91.00 199 GLY A CA 1
ATOM 1563 C C . GLY A 1 199 ? 9.799 6.370 -25.734 1.00 91.00 199 GLY A C 1
ATOM 1564 O O . GLY A 1 199 ? 9.874 5.462 -24.900 1.00 91.00 199 GLY A O 1
ATOM 1565 N N . LEU A 1 200 ? 10.422 6.333 -26.905 1.00 88.44 200 LEU A N 1
ATOM 1566 C CA . LEU A 1 200 ? 11.307 5.273 -27.379 1.00 88.44 200 LEU A CA 1
ATOM 1567 C C . LEU A 1 200 ? 12.694 5.779 -27.772 1.00 88.44 200 LEU A C 1
ATOM 1569 O O . LEU A 1 200 ? 13.597 4.959 -27.869 1.00 88.44 200 LEU A O 1
ATOM 1573 N N . GLN A 1 201 ? 12.861 7.072 -28.060 1.00 89.75 201 GLN A N 1
ATOM 1574 C CA . GLN A 1 201 ? 14.074 7.578 -28.709 1.00 89.75 201 GLN A CA 1
ATOM 1575 C C . GLN A 1 201 ? 14.721 8.724 -27.916 1.00 89.75 201 GLN A C 1
ATOM 1577 O O . GLN A 1 201 ? 14.008 9.537 -27.319 1.00 89.75 201 GLN A O 1
ATOM 1582 N N . PRO A 1 202 ? 16.062 8.837 -27.913 1.00 90.62 202 PRO A N 1
ATOM 1583 C CA . PRO A 1 202 ? 16.759 9.980 -27.355 1.00 90.62 202 PRO A CA 1
ATOM 1584 C C . PRO A 1 202 ? 16.306 11.286 -28.010 1.00 90.62 202 PRO A C 1
ATOM 1586 O O . PRO A 1 202 ? 16.056 11.348 -29.213 1.00 90.62 202 PRO A O 1
ATOM 1589 N N . GLY A 1 203 ? 16.188 12.337 -27.204 1.00 90.88 203 GLY A N 1
ATOM 1590 C CA . GLY A 1 203 ? 15.667 13.638 -27.617 1.00 90.88 203 GLY A CA 1
ATOM 1591 C C . GLY A 1 203 ? 14.138 13.728 -27.648 1.00 90.88 203 GLY A C 1
ATOM 1592 O O . GLY A 1 203 ? 13.601 14.829 -27.793 1.00 90.88 203 GLY A O 1
ATOM 1593 N N . GLU A 1 204 ? 13.405 12.623 -27.470 1.00 93.81 204 GLU A N 1
ATOM 1594 C CA . GLU A 1 204 ? 11.974 12.702 -27.178 1.00 93.81 204 GLU A CA 1
ATOM 1595 C C . GLU A 1 204 ? 11.761 13.290 -25.784 1.00 93.81 204 GLU A C 1
ATOM 1597 O O . GLU A 1 204 ? 12.468 12.962 -24.826 1.00 93.81 204 GLU A O 1
ATOM 1602 N N . TRP A 1 205 ? 10.760 14.158 -25.657 1.00 94.88 205 TRP A N 1
ATOM 1603 C CA . TRP A 1 205 ? 10.483 14.847 -24.405 1.00 94.88 205 TRP A CA 1
ATOM 1604 C C . TRP A 1 205 ? 8.995 15.102 -24.189 1.00 94.88 205 TRP A C 1
ATOM 1606 O O . TRP A 1 205 ? 8.191 15.147 -25.123 1.00 94.88 205 TRP A O 1
ATOM 1616 N N . LEU A 1 206 ? 8.623 15.326 -22.932 1.00 95.50 206 LEU A N 1
ATOM 1617 C CA . LEU A 1 206 ? 7.337 15.902 -22.563 1.00 95.50 206 LEU A CA 1
ATOM 1618 C C . LEU A 1 206 ? 7.499 16.998 -21.513 1.00 95.50 206 LEU A C 1
ATOM 1620 O O . LEU A 1 206 ? 8.472 17.024 -20.763 1.00 95.50 206 LEU A O 1
ATOM 1624 N N . GLN A 1 207 ? 6.557 17.935 -21.485 1.00 95.12 207 GLN A N 1
ATOM 1625 C CA . GLN A 1 207 ? 6.487 18.997 -20.494 1.00 95.12 207 GLN A CA 1
ATOM 1626 C C . GLN A 1 207 ? 5.213 18.842 -19.668 1.00 95.12 207 GLN A C 1
ATOM 1628 O O . GLN A 1 207 ? 4.101 18.960 -20.191 1.00 95.12 207 GLN A O 1
ATOM 1633 N N . LEU A 1 208 ? 5.394 18.628 -18.373 1.00 93.06 208 LEU A N 1
ATOM 1634 C CA . LEU A 1 208 ? 4.342 18.585 -17.369 1.00 93.06 208 LEU A CA 1
ATOM 1635 C C . LEU A 1 208 ? 4.104 19.994 -16.824 1.00 93.06 208 LEU A C 1
ATOM 1637 O O . LEU A 1 208 ? 5.046 20.775 -16.693 1.00 93.06 208 LEU A O 1
ATOM 1641 N N . GLU A 1 209 ? 2.861 20.323 -16.492 1.00 92.94 209 GLU A N 1
ATOM 1642 C CA . GLU A 1 209 ? 2.524 21.514 -15.710 1.00 92.94 209 GLU A CA 1
ATOM 1643 C C . GLU A 1 209 ? 1.710 21.107 -14.490 1.00 92.94 2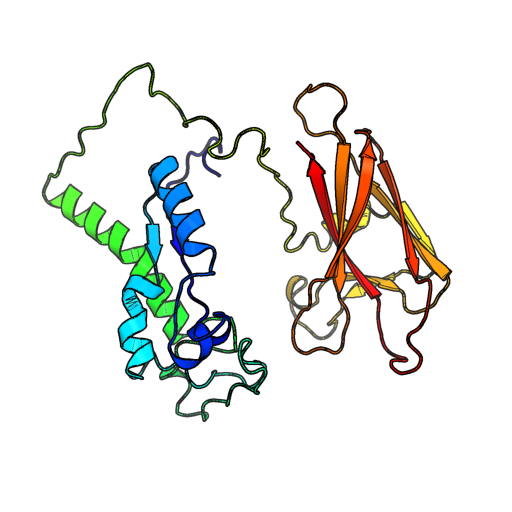09 GLU A C 1
ATOM 1645 O O . GLU A 1 209 ? 0.608 20.576 -14.628 1.00 92.94 209 GLU A O 1
ATOM 1650 N N . VAL A 1 210 ? 2.268 21.356 -13.308 1.00 88.69 210 VAL A N 1
ATOM 1651 C CA . VAL A 1 210 ? 1.720 20.922 -12.022 1.00 88.69 210 VAL A CA 1
ATOM 1652 C C . VAL A 1 210 ? 1.770 22.056 -11.014 1.00 88.69 210 VAL A C 1
ATOM 1654 O O . VAL A 1 210 ? 2.699 22.862 -11.016 1.00 88.69 210 VAL A O 1
ATOM 1657 N N . SER A 1 211 ? 0.769 22.132 -10.145 1.00 86.62 211 SER A N 1
ATOM 1658 C CA . SER A 1 211 ? 0.846 23.021 -8.990 1.00 86.62 211 SER A CA 1
ATOM 1659 C C . SER A 1 211 ? 1.754 22.385 -7.946 1.00 86.62 211 SER A C 1
ATOM 1661 O O . SER A 1 211 ? 1.549 21.232 -7.571 1.00 86.62 211 SER A O 1
ATOM 1663 N N . THR A 1 212 ? 2.746 23.134 -7.469 1.00 85.25 212 THR A N 1
ATOM 1664 C CA . THR A 1 212 ? 3.521 22.759 -6.277 1.00 85.25 212 THR A CA 1
ATOM 1665 C C . THR A 1 212 ? 3.014 23.468 -5.022 1.00 85.25 212 THR A C 1
ATOM 1667 O O . THR A 1 212 ? 3.601 23.325 -3.954 1.00 85.25 212 THR A O 1
ATOM 1670 N N . MET A 1 213 ? 1.901 24.205 -5.133 1.00 81.38 213 MET A N 1
ATOM 1671 C CA . MET A 1 213 ? 1.174 24.757 -3.992 1.00 81.38 213 MET A CA 1
ATOM 1672 C C . MET A 1 213 ? 0.397 23.636 -3.295 1.00 81.38 213 MET A C 1
ATOM 1674 O O . MET A 1 213 ? -0.380 22.936 -3.944 1.00 81.38 213 MET A O 1
ATOM 1678 N N . LEU A 1 214 ? 0.564 23.506 -1.979 1.00 69.31 214 LEU A N 1
ATOM 1679 C CA . LEU A 1 214 ? -0.396 22.806 -1.122 1.00 69.31 214 LEU A CA 1
ATOM 1680 C C . LEU A 1 214 ? -1.245 23.861 -0.406 1.00 69.31 214 LEU A C 1
ATOM 1682 O O . LEU A 1 214 ? -0.741 24.936 -0.096 1.00 69.31 214 LEU A O 1
ATOM 1686 N N . GLU A 1 215 ? -2.525 23.567 -0.169 1.00 64.94 215 GLU A N 1
ATOM 1687 C CA . GLU A 1 215 ? -3.572 24.519 0.260 1.00 64.94 215 GLU A CA 1
ATOM 1688 C C . GLU A 1 215 ? -3.317 25.261 1.592 1.00 64.94 215 GLU A C 1
ATOM 1690 O O . GLU A 1 215 ? -4.098 26.128 1.973 1.00 64.94 215 GLU A O 1
ATOM 1695 N N . ALA A 1 216 ? -2.215 24.994 2.297 1.00 57.03 216 ALA A N 1
ATOM 1696 C CA . ALA A 1 216 ? -1.858 25.705 3.518 1.00 57.03 216 ALA A CA 1
ATOM 1697 C C . ALA A 1 216 ? -0.864 26.844 3.231 1.00 57.03 216 ALA A C 1
ATOM 1699 O O . ALA A 1 216 ? 0.234 26.610 2.727 1.00 57.03 216 ALA A O 1
ATOM 1700 N N . ALA A 1 217 ? -1.243 28.065 3.622 1.00 50.91 217 ALA A N 1
ATOM 1701 C CA . ALA A 1 217 ? -0.500 29.327 3.519 1.00 50.91 217 ALA A CA 1
ATOM 1702 C C . ALA A 1 217 ? 0.795 29.379 4.367 1.00 50.91 217 ALA A C 1
ATOM 1704 O O . ALA A 1 217 ? 1.012 30.307 5.145 1.00 50.91 217 ALA A O 1
ATOM 1705 N N . SER A 1 218 ? 1.659 28.370 4.261 1.00 55.31 218 SER A N 1
ATOM 1706 C CA . SER A 1 218 ? 2.979 28.388 4.890 1.00 55.31 218 SER A CA 1
ATOM 1707 C C . SER A 1 218 ? 3.953 29.202 4.024 1.00 55.31 218 SER A C 1
ATOM 1709 O O . SER A 1 218 ? 3.877 29.109 2.797 1.00 55.31 218 SER A O 1
ATOM 1711 N N . PRO A 1 219 ? 4.859 30.001 4.620 1.00 60.19 219 PRO A N 1
ATOM 1712 C CA . PRO A 1 219 ? 5.888 30.723 3.873 1.00 60.19 219 PRO A CA 1
ATOM 1713 C C . PRO A 1 219 ? 6.706 29.766 2.997 1.00 60.19 219 PRO A C 1
ATOM 1715 O O . PRO A 1 219 ? 6.946 28.627 3.391 1.00 60.19 219 PRO A O 1
ATOM 1718 N N . GLN A 1 220 ? 7.092 30.255 1.811 1.00 60.16 220 GLN A N 1
ATOM 1719 C CA . GLN A 1 220 ? 7.781 29.545 0.724 1.00 60.16 220 GLN A CA 1
ATOM 1720 C C . GLN A 1 220 ? 8.616 28.343 1.196 1.00 60.16 220 GLN A C 1
ATOM 1722 O O . GLN A 1 220 ? 9.722 28.506 1.709 1.00 60.16 220 GLN A O 1
ATOM 1727 N N . ARG A 1 221 ? 8.098 27.129 0.982 1.00 69.69 221 ARG A N 1
ATOM 1728 C CA . ARG A 1 221 ? 8.852 25.886 1.201 1.00 69.69 221 ARG A CA 1
ATOM 1729 C C . ARG A 1 221 ? 9.384 25.332 -0.113 1.00 69.69 221 ARG A C 1
ATOM 1731 O O . ARG A 1 221 ? 8.844 25.604 -1.187 1.00 69.69 221 ARG A O 1
ATOM 1738 N N . ASN A 1 222 ? 10.428 24.518 -0.014 1.00 75.62 222 ASN A N 1
ATOM 1739 C CA . ASN A 1 222 ? 10.842 23.664 -1.117 1.00 75.62 222 ASN A CA 1
ATOM 1740 C C . ASN A 1 222 ? 9.853 22.496 -1.251 1.00 75.62 222 ASN A C 1
ATOM 1742 O O . ASN A 1 222 ? 9.409 21.917 -0.259 1.00 75.62 222 ASN A O 1
ATOM 1746 N N . ALA A 1 223 ? 9.524 22.143 -2.485 1.00 68.94 223 ALA A N 1
ATOM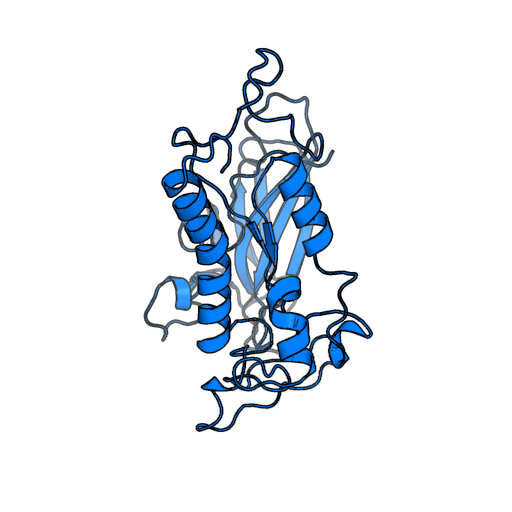 1747 C CA . ALA A 1 223 ? 8.794 20.945 -2.851 1.00 68.94 223 ALA A CA 1
ATOM 1748 C C . ALA A 1 223 ? 9.725 20.015 -3.634 1.00 68.94 223 ALA A C 1
ATOM 1750 O O . ALA A 1 223 ? 10.488 20.466 -4.481 1.00 68.94 223 ALA A O 1
ATOM 1751 N N . THR A 1 224 ? 9.659 18.717 -3.387 1.00 72.75 224 THR A N 1
ATOM 1752 C CA . THR A 1 224 ? 10.299 17.694 -4.209 1.00 72.75 224 THR A CA 1
ATOM 1753 C C . THR A 1 224 ? 9.267 17.110 -5.157 1.00 72.75 224 THR A C 1
ATOM 1755 O O . THR A 1 224 ? 8.171 16.721 -4.745 1.00 72.75 224 THR A O 1
ATOM 1758 N N . VAL A 1 225 ? 9.624 17.035 -6.438 1.00 68.56 225 VAL A N 1
ATOM 1759 C CA . VAL A 1 225 ? 8.823 16.322 -7.432 1.00 68.56 225 VAL A CA 1
ATOM 1760 C C . VAL A 1 225 ? 9.439 14.958 -7.703 1.00 68.56 225 VAL A C 1
ATOM 1762 O O . VAL A 1 225 ? 10.632 14.847 -7.991 1.00 68.56 225 VAL A O 1
ATOM 1765 N N . PHE A 1 226 ? 8.601 13.931 -7.644 1.00 71.75 226 PHE A N 1
ATOM 1766 C CA . PHE A 1 226 ? 8.942 12.565 -8.004 1.00 71.75 226 PHE A CA 1
ATOM 1767 C C . PHE A 1 226 ? 8.263 12.215 -9.320 1.00 71.75 226 PHE A C 1
ATOM 1769 O O . PHE A 1 226 ? 7.051 12.393 -9.455 1.00 71.75 226 PHE A O 1
ATOM 1776 N N . LEU A 1 227 ? 9.022 11.673 -10.271 1.00 71.31 227 LEU A N 1
ATOM 1777 C CA . LEU A 1 227 ? 8.448 10.987 -11.427 1.00 71.31 227 LEU A CA 1
ATOM 1778 C C . LEU A 1 227 ? 8.522 9.491 -11.213 1.00 71.31 227 LEU A C 1
ATOM 1780 O O . LEU A 1 227 ? 9.538 8.960 -10.763 1.00 71.31 227 LEU A O 1
ATOM 1784 N N . ARG A 1 228 ? 7.437 8.827 -1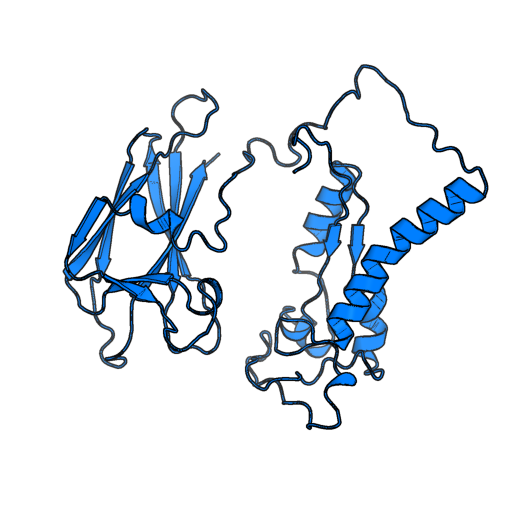1.598 1.00 66.12 228 ARG A N 1
ATOM 1785 C CA . ARG A 1 228 ? 7.355 7.379 -11.635 1.00 66.12 228 ARG A CA 1
ATOM 1786 C C . ARG A 1 228 ? 7.421 6.926 -13.087 1.00 66.12 228 ARG A C 1
ATOM 1788 O O . ARG A 1 228 ? 6.452 7.079 -13.840 1.00 66.12 228 ARG A O 1
ATOM 1795 N N . ALA A 1 229 ? 8.572 6.369 -13.446 1.00 68.31 229 ALA A N 1
ATOM 1796 C CA . ALA A 1 229 ? 8.791 5.723 -14.728 1.00 68.31 229 ALA A CA 1
ATOM 1797 C C . ALA A 1 229 ? 8.691 4.195 -14.597 1.00 68.31 229 ALA A C 1
ATOM 1799 O O . ALA A 1 229 ? 8.993 3.628 -13.545 1.00 68.31 229 ALA A O 1
ATOM 1800 N N . TRP A 1 230 ? 8.253 3.550 -15.673 1.00 65.56 230 TRP A N 1
ATOM 1801 C CA . TRP A 1 230 ? 8.211 2.101 -15.833 1.00 65.56 230 TRP A CA 1
ATOM 1802 C C . TRP A 1 230 ? 9.242 1.704 -16.893 1.00 65.56 230 TRP A C 1
ATOM 1804 O O . TRP A 1 230 ? 9.211 2.251 -17.996 1.00 65.56 230 TRP A O 1
ATOM 1814 N N . GLU A 1 231 ? 10.123 0.753 -16.567 1.00 58.75 231 GLU A N 1
ATOM 1815 C CA . GLU A 1 231 ? 11.074 0.144 -17.509 1.00 58.75 231 GLU A CA 1
ATOM 1816 C C . GLU A 1 231 ? 10.712 -1.346 -17.726 1.00 58.75 231 GLU A C 1
ATOM 1818 O O . GLU A 1 231 ? 10.918 -2.164 -16.825 1.00 58.75 231 GLU A O 1
ATOM 1823 N N . PRO A 1 232 ? 10.164 -1.747 -18.891 1.00 56.88 232 PRO A N 1
ATOM 1824 C CA . PRO A 1 232 ? 10.162 -3.151 -19.316 1.00 56.88 232 PRO A CA 1
ATOM 1825 C C . PRO A 1 232 ? 11.600 -3.611 -19.661 1.00 56.88 232 PRO A C 1
ATOM 1827 O O . PRO A 1 232 ? 12.463 -2.765 -19.909 1.00 56.88 232 PRO A O 1
ATOM 1830 N N . PRO A 1 233 ? 11.930 -4.920 -19.687 1.00 49.47 233 PRO A N 1
ATOM 1831 C CA . PRO A 1 233 ? 11.063 -6.100 -19.663 1.00 49.47 233 PRO A CA 1
ATOM 1832 C C . PRO A 1 233 ? 11.075 -6.852 -18.321 1.00 49.47 233 PRO A C 1
ATOM 1834 O O . PRO A 1 233 ? 10.757 -8.039 -18.284 1.00 49.47 233 PRO A O 1
ATOM 1837 N N . ILE A 1 234 ? 11.478 -6.216 -17.216 1.00 48.16 234 ILE A N 1
ATOM 1838 C CA . ILE A 1 234 ? 11.595 -6.940 -15.948 1.00 48.16 234 ILE A CA 1
ATOM 1839 C C . ILE A 1 234 ? 10.184 -7.425 -15.551 1.00 48.16 234 ILE A C 1
ATOM 1841 O O . ILE A 1 234 ? 9.270 -6.604 -15.450 1.00 48.16 234 ILE A O 1
ATOM 1845 N N . PRO A 1 235 ? 9.964 -8.738 -15.318 1.00 48.56 235 PRO A N 1
ATOM 1846 C CA . PRO A 1 235 ? 8.656 -9.269 -14.909 1.00 48.56 235 PRO A CA 1
ATOM 1847 C C . PRO A 1 235 ? 8.155 -8.665 -13.583 1.00 48.56 235 PRO A C 1
ATOM 1849 O O . PRO A 1 235 ? 6.980 -8.772 -13.239 1.00 48.56 235 PRO A O 1
ATOM 1852 N N . TYR A 1 236 ? 9.030 -7.941 -12.883 1.00 46.22 236 TYR A N 1
ATOM 1853 C CA . TYR A 1 236 ? 8.738 -7.110 -11.729 1.00 46.22 236 TYR A CA 1
ATOM 1854 C C . TYR A 1 236 ? 8.671 -5.648 -12.134 1.00 46.22 236 TYR A C 1
ATOM 1856 O O . TYR A 1 236 ? 9.572 -5.103 -12.764 1.00 46.22 236 TYR A O 1
ATOM 1864 N N . THR A 1 237 ? 7.610 -4.990 -11.684 1.00 46.94 237 THR A N 1
ATOM 1865 C CA . THR A 1 237 ? 7.510 -3.537 -11.748 1.00 46.94 237 THR A CA 1
ATOM 1866 C C . THR A 1 237 ? 8.569 -2.933 -10.828 1.00 46.94 237 THR A C 1
ATOM 1868 O O . THR A 1 237 ? 8.361 -2.843 -9.619 1.00 46.94 237 THR A O 1
ATOM 1871 N N . VAL A 1 238 ? 9.720 -2.551 -11.379 1.00 44.12 238 VAL A N 1
ATOM 1872 C CA . VAL A 1 238 ? 10.674 -1.706 -10.661 1.00 44.12 238 VAL A CA 1
ATOM 1873 C C . VAL A 1 238 ? 10.184 -0.276 -10.818 1.00 44.12 238 VAL A C 1
ATOM 1875 O O . VAL A 1 238 ? 10.288 0.323 -11.884 1.00 44.12 238 VAL A O 1
ATOM 1878 N N . PHE A 1 239 ? 9.593 0.257 -9.753 1.00 50.56 239 PHE A N 1
ATOM 1879 C CA . PHE A 1 239 ? 9.300 1.678 -9.678 1.00 50.56 239 PHE A CA 1
ATOM 1880 C C . PHE A 1 239 ? 10.600 2.410 -9.377 1.00 50.56 239 PHE A C 1
ATOM 1882 O O . PHE A 1 239 ? 11.103 2.353 -8.255 1.00 50.56 239 PHE A O 1
ATOM 1889 N N . LEU A 1 240 ? 11.140 3.101 -10.372 1.00 53.72 240 LEU A N 1
ATOM 1890 C CA . LEU A 1 240 ? 12.227 4.035 -10.137 1.00 53.72 240 LEU A CA 1
ATOM 1891 C C . LEU A 1 240 ? 11.594 5.361 -9.717 1.00 53.72 240 LEU A C 1
ATOM 1893 O O . LEU A 1 240 ? 10.969 6.054 -10.520 1.00 53.72 240 LEU A O 1
ATOM 1897 N N . ASN A 1 241 ? 11.694 5.663 -8.422 1.00 55.53 241 ASN A N 1
ATOM 1898 C CA . ASN A 1 241 ? 11.404 6.991 -7.903 1.00 55.53 241 ASN A CA 1
ATOM 1899 C C . ASN A 1 241 ? 12.655 7.832 -8.128 1.00 55.53 241 ASN A C 1
ATOM 1901 O O . ASN A 1 241 ? 13.635 7.692 -7.398 1.00 55.53 241 ASN A O 1
ATOM 1905 N N . TYR A 1 242 ? 12.627 8.687 -9.142 1.00 61.78 242 TYR A N 1
ATOM 1906 C CA . TYR A 1 242 ? 13.683 9.670 -9.337 1.00 61.78 242 TYR A CA 1
ATOM 1907 C C . TYR A 1 242 ? 13.318 10.918 -8.525 1.00 61.78 242 TYR A C 1
ATOM 1909 O O . TYR A 1 242 ? 12.351 11.594 -8.896 1.00 61.78 242 TYR A O 1
ATOM 1917 N N . PRO A 1 243 ? 14.017 11.231 -7.414 1.00 60.09 243 PRO A N 1
ATOM 1918 C CA . PRO A 1 243 ? 13.925 12.561 -6.832 1.00 60.09 243 PRO A CA 1
ATOM 1919 C C . PRO A 1 243 ? 14.525 13.514 -7.861 1.00 60.09 243 PRO A C 1
ATOM 1921 O O . PRO A 1 243 ? 15.725 13.472 -8.119 1.00 60.09 243 PRO A O 1
ATOM 1924 N N . LEU A 1 244 ? 13.685 14.301 -8.530 1.00 63.09 244 LEU A N 1
ATOM 1925 C CA . LEU A 1 244 ? 14.172 15.105 -9.647 1.00 63.09 244 LEU A CA 1
ATOM 1926 C C . LEU A 1 244 ? 14.859 16.338 -9.110 1.00 63.09 244 LEU A C 1
ATOM 1928 O O . LEU A 1 244 ? 16.060 16.494 -9.285 1.00 63.09 244 LEU A O 1
ATOM 1932 N N . HIS A 1 245 ? 14.104 17.194 -8.425 1.00 72.25 245 HIS A N 1
ATOM 1933 C CA . HIS A 1 245 ? 14.590 18.495 -7.996 1.00 72.25 245 HIS A CA 1
ATOM 1934 C C . HIS A 1 245 ? 13.795 19.018 -6.802 1.00 72.25 245 HIS A C 1
ATOM 1936 O O . HIS A 1 245 ? 12.588 18.784 -6.693 1.00 72.25 245 HIS A O 1
ATOM 1942 N N . ASN A 1 246 ? 14.479 19.785 -5.953 1.00 76.25 246 ASN A N 1
ATOM 1943 C CA . ASN A 1 246 ? 13.840 20.699 -5.018 1.00 76.25 246 ASN A CA 1
ATOM 1944 C C . ASN A 1 246 ? 13.432 21.946 -5.803 1.00 76.25 246 ASN A C 1
ATOM 1946 O O . ASN A 1 246 ? 14.284 22.643 -6.352 1.00 76.25 246 ASN A O 1
ATOM 1950 N N . VAL A 1 247 ? 12.134 22.197 -5.891 1.00 79.88 247 VAL A N 1
ATOM 1951 C CA . VAL A 1 247 ? 11.547 23.349 -6.573 1.00 79.88 247 VAL A CA 1
ATOM 1952 C C . VAL A 1 247 ? 10.866 24.250 -5.554 1.00 79.88 247 VAL A C 1
ATOM 1954 O O . VAL A 1 247 ? 10.362 23.784 -4.536 1.00 79.88 247 VAL A O 1
ATOM 1957 N N . THR A 1 248 ? 10.821 25.549 -5.818 1.00 82.44 248 THR A N 1
ATOM 1958 C CA . THR A 1 248 ? 10.005 26.463 -5.019 1.00 82.44 248 THR A CA 1
ATOM 1959 C C . THR A 1 248 ? 8.516 26.197 -5.258 1.00 82.44 248 THR A C 1
ATOM 1961 O O . THR A 1 248 ? 8.101 25.693 -6.310 1.00 82.44 248 THR A O 1
ATOM 1964 N N . GLN A 1 249 ? 7.686 26.528 -4.271 1.00 81.44 249 GLN A N 1
ATOM 1965 C CA . GLN A 1 249 ? 6.234 26.509 -4.438 1.00 81.44 249 GLN A CA 1
ATOM 1966 C C . GLN A 1 249 ? 5.800 27.498 -5.531 1.00 81.44 249 GLN A C 1
ATOM 1968 O O . GLN A 1 249 ? 6.139 28.680 -5.496 1.00 81.44 249 GLN A O 1
ATOM 1973 N N . HIS A 1 250 ? 5.049 27.003 -6.512 1.00 85.50 250 HIS A N 1
ATOM 1974 C CA . HIS A 1 250 ? 4.535 27.773 -7.634 1.00 85.50 250 HIS A CA 1
ATOM 1975 C C . HIS A 1 250 ? 3.191 27.183 -8.092 1.00 85.50 250 HIS A C 1
ATOM 1977 O O . HIS A 1 250 ? 3.072 25.960 -8.223 1.00 85.50 250 HIS A O 1
ATOM 1983 N N . PRO A 1 251 ? 2.177 28.011 -8.413 1.00 86.25 251 PRO A N 1
ATOM 1984 C CA . PRO A 1 251 ? 0.876 27.514 -8.881 1.00 86.25 251 PRO A CA 1
ATOM 1985 C C . PRO A 1 251 ? 0.966 26.761 -10.216 1.00 86.25 251 PRO A C 1
ATOM 1987 O O . PRO A 1 251 ? 0.057 26.023 -10.584 1.00 86.25 251 PRO A O 1
ATOM 1990 N N . ARG A 1 252 ? 2.052 26.968 -10.970 1.00 88.69 252 ARG A N 1
ATOM 1991 C CA . ARG A 1 252 ? 2.290 26.383 -12.298 1.00 88.69 252 ARG A CA 1
ATOM 1992 C C . ARG A 1 252 ? 3.762 26.026 -12.485 1.00 88.69 252 ARG A C 1
ATOM 1994 O O . ARG A 1 252 ? 4.483 26.728 -13.191 1.00 88.69 252 ARG A O 1
ATOM 2001 N N . CYS A 1 253 ? 4.255 25.022 -11.777 1.00 89.31 253 CYS A N 1
ATOM 2002 C CA . CYS A 1 253 ? 5.590 24.483 -12.009 1.00 89.31 253 CYS A CA 1
ATOM 2003 C C . CYS A 1 253 ? 5.597 23.721 -13.342 1.00 89.31 253 CYS A C 1
ATOM 2005 O O . CYS A 1 253 ? 4.693 22.927 -13.608 1.00 89.31 253 CYS A O 1
ATOM 2007 N N . ARG A 1 254 ? 6.592 23.977 -14.196 1.00 92.38 254 ARG A N 1
ATOM 2008 C CA . ARG A 1 254 ? 6.760 23.278 -15.474 1.00 92.38 254 ARG A CA 1
ATOM 2009 C C . ARG A 1 254 ? 7.994 22.403 -15.421 1.00 92.38 254 ARG A C 1
ATOM 2011 O O . ARG A 1 254 ? 9.080 22.893 -15.137 1.00 92.38 254 ARG A O 1
ATOM 2018 N N . LEU A 1 255 ? 7.817 21.129 -15.734 1.00 89.81 255 LEU A N 1
ATOM 2019 C CA . LEU A 1 255 ? 8.875 20.128 -15.687 1.00 89.81 255 LEU A CA 1
ATOM 2020 C C . LEU A 1 255 ? 9.032 19.540 -17.077 1.00 89.81 255 LEU A C 1
ATOM 2022 O O . LEU A 1 255 ? 8.045 19.097 -17.658 1.00 89.81 255 LEU A O 1
ATOM 2026 N N . ARG A 1 256 ? 10.252 19.533 -17.609 1.00 90.88 256 ARG A N 1
ATOM 2027 C CA . ARG A 1 256 ? 10.571 18.843 -18.860 1.00 90.88 256 ARG A CA 1
ATOM 2028 C C . ARG A 1 256 ? 11.235 17.515 -18.530 1.00 90.88 256 ARG A C 1
ATOM 2030 O O . ARG A 1 256 ? 12.186 17.482 -17.758 1.00 90.88 256 ARG A O 1
ATOM 2037 N N . VAL A 1 257 ? 10.720 16.445 -19.118 1.00 88.75 257 VAL A N 1
ATOM 2038 C CA . VAL A 1 257 ? 11.279 15.096 -19.028 1.00 88.75 257 VAL A CA 1
ATOM 2039 C C . VAL A 1 257 ? 11.747 14.708 -20.412 1.00 88.75 257 VAL A C 1
ATOM 2041 O O . VAL A 1 257 ? 10.968 14.816 -21.354 1.00 88.75 257 VAL A O 1
ATOM 2044 N N . GLU A 1 258 ? 12.999 14.288 -20.532 1.00 90.50 258 GLU A N 1
ATOM 2045 C CA . GLU A 1 258 ? 13.651 14.016 -21.809 1.00 90.50 258 GLU A CA 1
ATOM 2046 C C . GLU A 1 258 ? 14.438 12.709 -21.732 1.00 90.50 258 GLU A C 1
ATOM 2048 O O . GLU A 1 258 ? 15.091 12.424 -20.724 1.00 90.50 258 GLU A O 1
ATOM 2053 N N . ILE A 1 259 ? 14.353 11.901 -22.788 1.00 87.00 259 ILE A N 1
ATOM 2054 C CA . ILE A 1 259 ? 15.164 10.692 -22.928 1.00 87.00 259 ILE A CA 1
ATOM 2055 C C . ILE A 1 259 ? 16.543 11.135 -23.416 1.00 87.00 259 ILE A C 1
ATOM 2057 O O . ILE A 1 259 ? 16.685 11.587 -24.545 1.00 87.00 259 ILE A O 1
ATOM 2061 N N . MET A 1 260 ? 17.561 11.038 -22.563 1.00 84.75 260 MET A N 1
ATOM 2062 C CA . MET A 1 260 ? 18.900 11.546 -22.895 1.00 84.75 260 MET A CA 1
ATOM 2063 C C . MET A 1 260 ? 19.762 10.525 -23.640 1.00 84.75 260 MET A C 1
ATOM 2065 O O . MET A 1 260 ? 20.500 10.895 -24.543 1.00 84.75 260 MET A O 1
ATOM 2069 N N . ASN A 1 261 ? 19.682 9.247 -23.259 1.00 81.50 261 ASN A N 1
ATOM 2070 C CA . ASN A 1 261 ? 20.547 8.189 -23.778 1.00 81.50 261 ASN A CA 1
ATOM 2071 C C . ASN A 1 261 ? 19.745 6.905 -24.006 1.00 81.50 261 ASN A C 1
ATOM 2073 O O . ASN A 1 261 ? 18.904 6.544 -23.181 1.00 81.50 261 ASN A O 1
ATOM 2077 N N . GLU A 1 262 ? 20.066 6.184 -25.076 1.00 70.69 262 GLU A N 1
ATOM 2078 C CA . GLU A 1 262 ? 19.657 4.793 -25.272 1.00 70.69 262 GLU A CA 1
ATOM 2079 C C . GLU A 1 262 ? 20.649 3.858 -24.579 1.00 70.69 262 GLU A C 1
ATOM 2081 O O . GLU A 1 262 ? 21.864 4.053 -24.659 1.00 70.69 262 GLU A O 1
ATOM 2086 N N . ARG A 1 263 ? 20.150 2.811 -23.913 1.00 70.12 263 ARG A N 1
ATOM 2087 C CA . ARG A 1 263 ? 21.012 1.695 -23.509 1.00 70.12 263 ARG A CA 1
ATOM 2088 C C . ARG A 1 263 ? 21.195 0.790 -24.737 1.00 70.12 263 ARG A C 1
ATOM 2090 O O . ARG A 1 263 ? 20.200 0.233 -25.200 1.00 70.12 263 ARG A O 1
ATOM 2097 N N . PRO A 1 264 ? 22.427 0.577 -25.243 1.00 59.97 264 PRO A N 1
ATOM 2098 C CA . PRO A 1 264 ? 22.674 -0.096 -26.528 1.00 59.97 264 PRO A CA 1
ATOM 2099 C C . PRO A 1 264 ? 22.135 -1.528 -26.662 1.00 59.97 264 PRO A C 1
ATOM 2101 O O . PRO A 1 264 ? 22.122 -2.077 -27.756 1.00 59.97 264 PRO A O 1
ATOM 2104 N N . GLN A 1 265 ? 21.731 -2.169 -25.563 1.00 59.38 265 GLN A N 1
ATOM 2105 C CA . GLN A 1 265 ? 21.351 -3.585 -25.537 1.00 59.38 265 GLN A CA 1
ATOM 2106 C C . GLN A 1 265 ? 19.837 -3.831 -25.460 1.00 59.38 265 GLN A C 1
ATOM 2108 O O . GLN A 1 265 ? 19.421 -4.982 -25.349 1.00 59.38 265 GLN A O 1
ATOM 2113 N N . GLN A 1 266 ? 18.994 -2.792 -25.495 1.00 60.50 266 GLN A N 1
ATOM 2114 C CA . GLN A 1 266 ? 17.548 -2.943 -25.292 1.00 60.50 266 GLN A CA 1
ATOM 2115 C C . GLN A 1 266 ? 16.754 -2.072 -26.275 1.00 60.50 266 GLN A C 1
ATOM 2117 O O . GLN A 1 266 ? 16.094 -1.117 -25.885 1.00 60.50 266 GLN A O 1
ATOM 2122 N N . ALA A 1 267 ? 16.796 -2.426 -27.564 1.00 56.00 267 ALA A N 1
ATOM 2123 C CA . ALA A 1 267 ? 16.133 -1.700 -28.659 1.00 56.00 267 ALA A CA 1
ATOM 2124 C C . ALA A 1 267 ? 14.592 -1.585 -28.535 1.00 56.00 267 ALA A C 1
ATOM 2126 O O . ALA A 1 267 ? 13.960 -0.873 -29.309 1.00 56.00 267 ALA A O 1
ATOM 2127 N N . GLU A 1 268 ? 13.977 -2.251 -27.553 1.00 63.38 268 GLU A N 1
ATOM 2128 C CA . GLU A 1 268 ? 12.538 -2.174 -27.259 1.00 63.38 268 GLU A CA 1
ATOM 2129 C C . GLU A 1 268 ? 12.221 -1.457 -25.933 1.00 63.38 268 GLU A C 1
ATOM 2131 O O . GLU A 1 268 ? 11.075 -1.470 -25.470 1.00 63.38 268 GLU A O 1
ATOM 2136 N N . GLN A 1 269 ? 13.211 -0.838 -25.277 1.00 62.09 269 GLN A N 1
ATOM 2137 C CA . GLN A 1 269 ? 12.983 -0.197 -23.985 1.00 62.09 269 GLN A CA 1
ATOM 2138 C C . GLN A 1 269 ? 12.177 1.093 -24.101 1.00 62.09 269 GLN A C 1
ATOM 2140 O O . GLN A 1 269 ? 12.666 2.176 -24.407 1.00 62.09 269 GLN A O 1
ATOM 2145 N N . LYS A 1 270 ? 10.895 0.948 -23.785 1.00 71.94 270 LYS A N 1
ATOM 2146 C CA . LYS A 1 270 ? 9.920 2.019 -23.656 1.00 71.94 270 LYS A CA 1
ATOM 2147 C C . LYS A 1 270 ? 10.077 2.713 -22.305 1.00 71.94 270 LYS A C 1
ATOM 2149 O O . LYS A 1 270 ? 9.779 2.108 -21.278 1.00 71.94 270 LYS A O 1
ATOM 2154 N N . VAL A 1 271 ? 10.456 3.992 -22.300 1.00 82.06 271 VAL A N 1
ATOM 2155 C CA . VAL A 1 271 ? 10.323 4.829 -21.098 1.00 82.06 271 VAL A CA 1
ATOM 2156 C C . VAL A 1 271 ? 8.864 5.232 -20.991 1.00 82.06 271 VAL A C 1
ATOM 2158 O O . VAL A 1 271 ? 8.346 5.937 -21.859 1.00 82.06 271 VAL A O 1
ATOM 2161 N N . MET A 1 272 ? 8.185 4.787 -19.937 1.00 84.00 272 MET A N 1
ATOM 2162 C CA . MET A 1 272 ? 6.783 5.124 -19.710 1.00 84.00 272 MET A CA 1
ATOM 2163 C C . MET A 1 272 ? 6.597 5.901 -18.410 1.00 84.00 272 MET A C 1
ATOM 2165 O O . MET A 1 272 ? 6.913 5.413 -17.331 1.00 84.00 272 MET A O 1
ATOM 2169 N N . LEU A 1 273 ? 6.022 7.095 -18.515 1.00 84.25 273 LEU A N 1
ATOM 2170 C CA . LEU A 1 273 ? 5.657 7.963 -17.401 1.00 84.25 273 LEU A CA 1
ATOM 2171 C C . LEU A 1 273 ? 4.164 7.795 -17.109 1.00 84.25 273 LEU A C 1
ATOM 2173 O O . LEU A 1 273 ? 3.321 8.051 -17.975 1.00 84.25 273 LEU A O 1
ATOM 2177 N N . ALA A 1 274 ? 3.840 7.358 -15.892 1.00 79.81 274 ALA A N 1
ATOM 2178 C CA . ALA A 1 274 ? 2.459 7.040 -15.505 1.00 79.81 274 ALA A CA 1
ATOM 2179 C C . ALA A 1 274 ? 1.970 7.793 -14.264 1.00 79.81 274 ALA A C 1
ATOM 2181 O O . ALA A 1 274 ? 0.766 7.864 -14.018 1.00 79.81 274 ALA A O 1
ATOM 2182 N N . ALA A 1 275 ? 2.891 8.323 -13.460 1.00 80.25 275 ALA A N 1
ATOM 2183 C CA . ALA A 1 275 ? 2.538 9.122 -12.303 1.00 80.25 275 ALA A CA 1
ATOM 2184 C C . ALA A 1 275 ? 3.636 10.128 -11.967 1.00 80.25 275 ALA A C 1
ATOM 2186 O O . ALA A 1 275 ? 4.805 9.978 -12.331 1.00 80.25 275 ALA A O 1
ATOM 2187 N N . MET A 1 276 ? 3.226 11.144 -11.226 1.00 80.88 276 MET A N 1
ATOM 2188 C CA . MET A 1 276 ? 4.082 12.152 -10.647 1.00 80.88 276 MET A CA 1
ATOM 2189 C C . MET A 1 276 ? 3.512 12.499 -9.271 1.00 80.88 276 MET A C 1
ATOM 2191 O O . MET A 1 276 ? 2.292 12.551 -9.110 1.00 80.88 276 MET A O 1
ATOM 2195 N N . ALA A 1 277 ? 4.382 12.713 -8.293 1.00 79.56 277 ALA A N 1
ATOM 2196 C CA . ALA A 1 277 ? 4.001 13.147 -6.955 1.00 79.56 277 ALA A CA 1
ATOM 2197 C C . ALA A 1 277 ? 4.760 14.422 -6.590 1.00 79.56 277 ALA A C 1
ATOM 2199 O O . ALA A 1 277 ? 5.913 14.596 -6.982 1.00 79.56 277 ALA A O 1
ATOM 2200 N N . VAL A 1 278 ? 4.109 15.304 -5.837 1.00 77.31 278 VAL A N 1
ATOM 2201 C CA . VAL A 1 278 ? 4.727 16.499 -5.259 1.00 77.31 278 VAL A CA 1
ATOM 2202 C C . VAL A 1 278 ? 4.671 16.356 -3.746 1.00 77.31 278 VAL A C 1
ATOM 2204 O O . VAL A 1 278 ? 3.596 16.156 -3.185 1.00 77.31 278 VAL A O 1
ATOM 2207 N N . GLN A 1 279 ? 5.821 16.456 -3.090 1.00 77.25 279 GLN A N 1
ATOM 2208 C CA . GLN A 1 279 ? 5.954 16.382 -1.638 1.00 77.25 279 GLN A CA 1
ATOM 2209 C C . GLN A 1 279 ? 6.625 17.656 -1.130 1.00 77.25 279 GLN A C 1
ATOM 2211 O O . GLN A 1 279 ? 7.566 18.131 -1.754 1.00 77.25 279 GLN A O 1
ATOM 2216 N N . LEU A 1 280 ? 6.183 18.220 -0.006 1.00 69.25 280 LEU A N 1
ATOM 2217 C CA . LEU A 1 280 ? 6.923 19.313 0.631 1.00 69.25 280 LEU A CA 1
ATOM 2218 C C . LEU A 1 280 ? 8.088 18.764 1.446 1.00 69.25 280 LEU A C 1
ATOM 2220 O O . LEU A 1 280 ? 7.953 17.737 2.110 1.00 69.25 280 LEU A O 1
ATOM 2224 N N . LEU A 1 281 ? 9.208 19.479 1.406 1.00 66.56 281 LEU A N 1
ATOM 2225 C CA . LEU A 1 281 ? 10.295 19.269 2.347 1.00 66.56 281 LEU A CA 1
ATOM 2226 C C . LEU A 1 281 ? 10.035 20.090 3.610 1.00 66.56 281 LEU A C 1
ATOM 2228 O O . LEU A 1 281 ? 9.544 21.223 3.538 1.00 66.56 281 LEU A O 1
ATOM 2232 N N . ASN A 1 282 ? 10.353 19.482 4.749 1.00 59.66 282 ASN A N 1
ATOM 2233 C CA . ASN A 1 282 ? 10.358 20.133 6.054 1.00 59.66 282 ASN A CA 1
ATOM 2234 C C . ASN A 1 282 ? 11.732 20.702 6.367 1.00 59.66 282 ASN A C 1
ATOM 2236 O O . ASN A 1 282 ? 12.729 20.073 5.945 1.00 59.66 282 ASN A O 1
#

Solvent-accessible surface area (backbone atoms only — not comparable to full-atom values): 16384 Å² total; per-residue (Å²): 111,84,83,43,95,80,58,68,91,67,71,46,76,39,82,64,42,56,34,56,24,60,67,70,5,42,85,68,60,42,66,97,78,58,66,57,64,60,50,49,52,52,24,60,72,69,75,35,56,70,45,43,47,48,83,75,39,43,68,44,29,70,71,52,35,84,34,29,18,66,79,37,10,53,37,69,74,18,52,28,61,53,80,66,42,75,34,46,55,40,54,92,91,43,37,66,31,17,18,22,26,32,36,66,46,61,18,75,37,30,48,48,53,54,49,53,59,64,45,46,64,54,52,51,53,53,49,40,50,76,74,61,58,74,83,83,73,88,86,45,87,90,64,67,74,77,76,77,68,91,54,78,90,61,75,88,71,86,72,65,62,83,71,36,39,73,73,41,54,79,32,51,76,45,66,43,78,44,41,80,45,54,75,33,74,90,43,93,43,72,76,71,12,44,37,26,40,30,31,75,50,61,77,23,26,38,29,36,52,43,59,52,61,63,100,66,94,64,79,88,44,45,24,38,39,32,44,36,39,43,59,64,86,56,87,56,89,60,74,49,74,43,81,70,49,80,38,70,56,32,78,69,38,74,47,80,50,65,38,81,71,77,65,94,88,47,97,78,47,42,49,29,44,36,36,65,47,79,41,76,59,128

Foldseek 3Di:
DCPDPVNDQDAAEAEQQQLAQEDVCRVQVDDDPDCLVVVVVVCVQFVHHYFYCCVVQSVVCRVLPFLNPAQAACDQLEARNHVRDGRHHDDPVRHNRYQHNYSGHGDPSVVVSSVCRVVVVVVVVVVCVVVVNDDPDPDDPVPPGTDDPPDPPFDPFPDPQPFCAVVQVVQWPDWDQWDFFFPQVPDDDSVVSQTFTKHQDFFTKTKGWAFLDDPDPDPKFWKWKWWFKAWDDRSDGDTDTDRDDGDIGDGTDMDMDGRHDDDVPCNPTMTTTGGMDIGTDD

Radius of gyration: 22.91 Å; Cα contacts (8 Å, |Δi|>4): 478; chains: 1; bounding box: 48×60×58 Å

Secondary structure (DSSP, 8-state):
-TTSTT-----EEE---GGG--TTHHHH---TTSTHHHHHHHHHHTT--EEEHHHHHHHHHHTT-TTTB-SSBSSS--B-TTT-PBPPBPPTTTGGGBSBSSSSSB-HHHHHHHHHHHHHHHHHHHHHHHTT--------GGG-SPPPPSSTT-------TT--TTTTGGGEEEEEB-EEEESSTTSSSHHHH-EEEEE-STT-EEEEEE----SS--S--EEEEEEEEE-TT-SS--EEEEEEEEEE--TTEEEEEE-----TT-TT--EEEEEEEEEE--

Mean predicted aligned error: 8.37 Å

Nearest PDB structures (foldseek):
  1uen-assembly1_A  TM=4.390E-01  e=3.072E+00  Homo sapiens
  3abz-assembly1_C  TM=3.955E-01  e=2.001E+00  Kluyveromyces marxianus
  3abz-assembly1_D  TM=4.113E-01  e=2.718E+00  Kluyveromyces marxianus
  3ac0-assembly1_A  TM=3.700E-01  e=2.262E+00  Kluyveromyces marxianus
  2vqu-assembly1_A  TM=2.133E-01  e=9.596E-01  Bacteroides thetaiotaomicron

Organism: Chlorella sorokiniana (NCBI:txid3076)

Sequence (282 aa):
MLQRPSQPTLLLLQYYPWMRSFGDGVTQGLYYREPETEMTVIGQYYDLPVVSVRAAAWRLMHEGIDGFKADKGAHSIGLNWGNKSIIPQAEAGEVDQYFYSDGLHPGPGGARVMAELMIHPLAVAVEEVAEGVQVEERQDPRLQGLPPPMIPHSPSIASSACYMLEEFKPLVKKAQGFLYRPERPARTSVLAQKWGWSGLQPGEWLQLEVSTMLEAASPQRNATVFLRAWEPPIPYTVFLNYPLHNVTQHPRCRLRVEIMNERPQQAEQKVMLAAMAVQLLN

pLDDT: mean 83.6, std 13.46, range [44.12, 97.94]